Protein AF-A0A261Y2T2-F1 (afdb_monomer)

Secondary structure (DSSP, 8-state):
-HHHHHHHHHHHHHH---S-HHHHHHHHHHHHHHHHHGGG---HHHHHHHHHHHHHHHHHHHH-SS--HHHHHHHHHHHHSS------------------------S----PPEEEEE-TTS-EEEEETTPPPPHHHHHHHHHHHHHHHHHHHHHHHHHHHHHHHHHHHHHHHHTT--HHHHHHHHHHHHHHHHHHHHHHIIIIIIHHT-

Mean predicted aligned error: 17.88 Å

pLDDT: mean 81.02, std 12.99, range [46.84, 97.12]

Radius of gyration: 30.65 Å; Cα contacts (8 Å, |Δi|>4): 95; chains: 1; bounding box: 70×31×84 Å

InterPro domains:
  IPR008011 Complex 1 LYR protein domain [PF05347] (3-56)

Solvent-accessible surface area (backbone atoms only — not comparable to full-atom values): 12624 Å² total; per-residue (Å²): 126,68,66,62,56,52,50,51,44,49,50,36,37,69,66,50,92,59,93,55,63,66,58,40,51,50,50,45,51,50,54,53,49,53,56,57,68,51,68,77,65,79,54,67,68,59,53,51,52,53,50,53,54,51,51,52,52,41,52,49,51,67,64,49,74,83,63,54,74,64,56,54,50,50,52,49,47,64,63,59,75,42,78,70,76,80,75,68,72,70,72,79,66,87,75,76,75,77,84,76,73,86,78,92,76,83,69,83,76,84,73,65,62,72,46,78,44,65,48,99,68,66,52,74,47,81,44,48,68,94,60,80,76,56,69,68,61,54,49,53,52,50,53,49,52,52,53,52,47,54,41,51,53,53,44,52,54,50,50,51,54,52,52,50,51,53,52,49,54,52,49,42,53,72,72,66,52,61,65,72,61,51,50,60,64,51,41,55,55,52,51,52,48,53,52,50,45,53,49,45,40,56,72,44,52,55,62,56,75,109

Nearest PDB structures (foldseek):
  7pua-assembly1_Fb  TM=6.522E-01  e=1.102E+00  Trypanosoma brucei brucei
  7ard-assembly1_n  TM=5.783E-01  e=9.260E-01  Polytomella sp. Pringsheim 198.80
  4bne-assembly1_B  TM=7.726E-01  e=7.021E+00  Gallus gallus

Sequence (210 aa):
MTLTLYRRLLLGAKQFRTDDEHIREQLVNVIRYRFRQQRHERSPRHIAGNIWQAEQAVALFEGAGQSDEVARQLILDILEASPKKARGTATKANYEPPVKKPRKFSLPRYIPPKYHQRDSTGRTFTRVKGHVQPPELSMIIKHRVQKNQSSVDRYHELMEYMDMIKAEKQLLRFCGVDKRVYDAEIGEYEASIRDAIKTVYKGGIKENAR

Organism: NCBI:txid1938954

Structure (mmCIF, N/CA/C/O backbone):
data_AF-A0A261Y2T2-F1
#
_entry.id   AF-A0A261Y2T2-F1
#
loop_
_atom_site.group_PDB
_atom_site.id
_atom_site.type_symbol
_atom_site.label_atom_id
_atom_site.label_alt_id
_atom_site.label_comp_id
_atom_site.label_asym_id
_atom_site.label_entity_id
_atom_site.label_seq_id
_atom_site.pdbx_PDB_ins_code
_atom_site.Cartn_x
_atom_site.Cartn_y
_atom_site.Cartn_z
_atom_site.occupancy
_atom_site.B_iso_or_equiv
_atom_site.auth_seq_id
_atom_site.auth_comp_id
_atom_site.auth_asym_id
_atom_site.auth_atom_id
_atom_site.pdbx_PDB_model_num
ATOM 1 N N . MET A 1 1 ? 20.717 -11.579 -2.339 1.00 54.44 1 MET A N 1
ATOM 2 C CA . MET A 1 1 ? 21.553 -11.362 -1.135 1.00 54.44 1 MET A CA 1
ATOM 3 C C . MET A 1 1 ? 22.118 -9.941 -0.986 1.00 54.44 1 MET A C 1
ATOM 5 O O . MET A 1 1 ? 22.593 -9.621 0.087 1.00 54.44 1 MET A O 1
ATOM 9 N N . THR A 1 2 ? 22.013 -9.034 -1.964 1.00 78.88 2 THR A N 1
ATOM 10 C CA . THR A 1 2 ? 22.594 -7.670 -1.879 1.00 78.88 2 THR A CA 1
ATOM 11 C C . THR A 1 2 ? 21.838 -6.684 -0.974 1.00 78.88 2 THR A C 1
ATOM 13 O O . THR A 1 2 ? 22.371 -5.645 -0.594 1.00 78.88 2 THR A O 1
ATOM 16 N N . LEU A 1 3 ? 20.589 -6.991 -0.612 1.00 88.56 3 LEU A N 1
ATOM 17 C CA . LEU A 1 3 ? 19.708 -6.059 0.096 1.00 88.56 3 LEU A CA 1
ATOM 18 C C . LEU A 1 3 ? 20.001 -5.966 1.604 1.00 88.56 3 LEU A C 1
ATOM 20 O O . LEU A 1 3 ? 19.810 -4.908 2.200 1.00 88.56 3 LEU A O 1
ATOM 24 N N . THR A 1 4 ? 20.495 -7.043 2.218 1.00 91.81 4 THR A N 1
ATOM 25 C CA . THR A 1 4 ? 20.925 -7.056 3.627 1.00 91.81 4 THR A CA 1
ATOM 26 C C . THR A 1 4 ? 22.180 -6.210 3.821 1.00 91.81 4 THR A C 1
ATOM 28 O O . THR A 1 4 ? 22.207 -5.361 4.707 1.00 91.81 4 THR A O 1
ATOM 31 N N . LEU A 1 5 ? 23.167 -6.365 2.935 1.00 90.75 5 LEU A N 1
ATOM 32 C CA . LEU A 1 5 ? 24.401 -5.578 2.923 1.00 90.75 5 LEU A CA 1
ATOM 33 C C . LEU A 1 5 ? 24.118 -4.083 2.722 1.00 90.75 5 LEU A C 1
ATOM 35 O O . LEU A 1 5 ? 24.622 -3.246 3.463 1.00 90.75 5 LEU A O 1
ATOM 39 N N . TYR A 1 6 ? 23.218 -3.753 1.790 1.00 92.81 6 TYR A N 1
ATOM 40 C CA . TYR A 1 6 ? 22.746 -2.384 1.584 1.00 92.81 6 TYR A CA 1
ATOM 41 C C . TYR A 1 6 ? 22.134 -1.771 2.852 1.00 92.81 6 TYR A C 1
ATOM 43 O O . TYR A 1 6 ? 22.462 -0.645 3.222 1.00 92.81 6 TYR A O 1
ATOM 51 N N . ARG A 1 7 ? 21.253 -2.512 3.541 1.00 94.44 7 ARG A N 1
ATOM 52 C CA . ARG A 1 7 ? 20.635 -2.051 4.794 1.00 94.44 7 ARG A CA 1
ATOM 53 C C . ARG A 1 7 ? 21.673 -1.850 5.896 1.00 94.44 7 ARG A C 1
ATOM 55 O O . ARG A 1 7 ? 21.608 -0.827 6.568 1.00 94.44 7 ARG A O 1
ATOM 62 N N . ARG A 1 8 ? 22.628 -2.775 6.050 1.00 92.81 8 ARG A N 1
ATOM 63 C CA . ARG A 1 8 ? 23.723 -2.658 7.030 1.00 92.81 8 ARG A CA 1
ATOM 64 C C . ARG A 1 8 ? 24.566 -1.410 6.783 1.00 92.81 8 ARG A C 1
ATOM 66 O O . ARG A 1 8 ? 24.750 -0.631 7.707 1.00 92.81 8 ARG A O 1
ATOM 73 N N . LEU A 1 9 ? 24.967 -1.155 5.537 1.00 90.25 9 LEU A N 1
ATOM 74 C CA . LEU A 1 9 ? 25.711 0.055 5.168 1.00 90.25 9 LEU A CA 1
ATOM 75 C C . LEU A 1 9 ? 24.929 1.341 5.456 1.00 90.25 9 LEU A C 1
ATOM 77 O O . LEU A 1 9 ? 25.491 2.301 5.971 1.00 90.25 9 LEU A O 1
ATOM 81 N N . LEU A 1 10 ? 23.628 1.372 5.153 1.00 92.94 10 LEU A N 1
ATOM 82 C CA . LEU A 1 10 ? 22.795 2.537 5.461 1.00 92.94 10 LEU A CA 1
ATOM 83 C C . LEU A 1 10 ? 22.629 2.770 6.964 1.00 92.94 10 LEU A C 1
ATOM 85 O O . LEU A 1 10 ? 22.551 3.919 7.390 1.00 92.94 10 LEU A O 1
ATOM 89 N N . LEU A 1 11 ? 22.525 1.701 7.755 1.00 92.31 11 LEU A N 1
ATOM 90 C CA . LEU A 1 11 ? 22.458 1.802 9.210 1.00 92.31 11 LEU A CA 1
ATOM 91 C C . LEU A 1 11 ? 23.794 2.288 9.779 1.00 92.31 11 LEU A C 1
ATOM 93 O O . LEU A 1 11 ? 23.787 3.244 10.549 1.00 92.31 11 LEU A O 1
ATOM 97 N N . GLY A 1 12 ? 24.914 1.724 9.318 1.00 88.44 12 GLY A N 1
ATOM 98 C CA . GLY A 1 12 ? 26.260 2.167 9.690 1.00 88.44 12 GLY A CA 1
ATOM 99 C C . GLY A 1 12 ? 26.495 3.643 9.364 1.00 88.44 12 GLY A C 1
ATOM 100 O O . GLY A 1 12 ? 26.895 4.409 10.232 1.00 88.44 12 GLY A O 1
ATOM 101 N N . ALA A 1 13 ? 26.115 4.090 8.163 1.00 87.12 13 ALA A N 1
ATOM 102 C CA . ALA A 1 13 ? 26.232 5.495 7.766 1.00 87.12 13 ALA A CA 1
ATOM 103 C C . ALA A 1 13 ? 25.376 6.452 8.620 1.00 87.12 13 ALA A C 1
ATOM 105 O O . ALA A 1 13 ? 25.766 7.596 8.839 1.00 87.12 13 ALA A O 1
ATOM 106 N N . LYS A 1 14 ? 24.213 6.006 9.116 1.00 88.06 14 LYS A N 1
ATOM 107 C CA . LYS A 1 14 ? 23.365 6.806 10.019 1.00 88.06 14 LYS A CA 1
ATOM 108 C C . LYS A 1 14 ? 23.907 6.869 11.444 1.00 88.06 14 LYS A C 1
ATOM 110 O O . LYS A 1 14 ? 23.739 7.887 12.109 1.00 88.06 14 LYS A O 1
ATOM 115 N N . GLN A 1 15 ? 24.499 5.771 11.907 1.00 86.69 15 GLN A N 1
ATOM 116 C CA . GLN A 1 15 ? 25.091 5.644 13.240 1.00 86.69 15 GLN A CA 1
ATOM 117 C C . GLN A 1 15 ? 26.493 6.254 13.324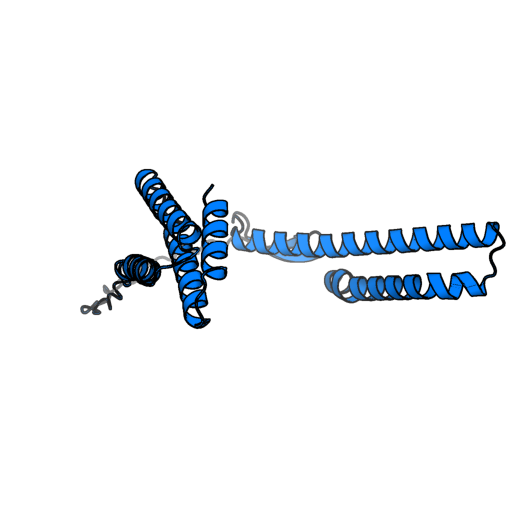 1.00 86.69 15 GLN A C 1
ATOM 119 O O . GLN A 1 15 ? 27.036 6.377 14.421 1.00 86.69 15 GLN A O 1
ATOM 124 N N . PHE A 1 16 ? 27.059 6.659 12.186 1.00 80.25 16 PHE A N 1
ATOM 125 C CA . PHE A 1 16 ? 28.344 7.331 12.112 1.00 80.25 16 PHE A CA 1
ATOM 126 C C . PHE A 1 16 ? 28.330 8.605 12.970 1.00 80.25 16 PHE A C 1
ATOM 128 O O . PHE A 1 16 ? 27.530 9.518 12.741 1.00 80.25 16 PHE A O 1
ATOM 135 N N . ARG A 1 17 ? 29.185 8.634 13.999 1.00 69.88 17 ARG A N 1
ATOM 136 C CA . ARG A 1 17 ? 29.297 9.741 14.956 1.00 69.88 17 ARG A CA 1
ATOM 137 C C . ARG A 1 17 ? 30.050 10.889 14.289 1.00 69.88 17 ARG A C 1
ATOM 139 O O . ARG A 1 17 ? 31.272 10.906 14.235 1.00 69.88 17 ARG A O 1
ATOM 146 N N . THR A 1 18 ? 29.308 11.818 13.707 1.00 73.19 18 THR A N 1
ATOM 147 C CA . THR A 1 18 ? 29.833 13.063 13.144 1.00 73.19 18 THR A CA 1
ATOM 148 C C . THR A 1 18 ? 28.835 14.167 13.449 1.00 73.19 18 THR A C 1
ATOM 150 O O . THR A 1 18 ? 27.631 13.962 13.274 1.00 73.19 18 THR A O 1
ATOM 153 N N . ASP A 1 19 ? 29.343 15.311 13.905 1.00 74.56 19 ASP A N 1
ATOM 154 C CA . ASP A 1 19 ? 28.524 16.469 14.281 1.00 74.56 19 ASP A CA 1
ATOM 155 C C . ASP A 1 19 ? 27.856 17.111 13.051 1.00 74.56 19 ASP A C 1
ATOM 157 O O . ASP A 1 19 ? 26.739 17.622 13.128 1.00 74.56 19 ASP A O 1
ATOM 161 N N . ASP A 1 20 ? 28.481 16.975 11.877 1.00 78.81 20 ASP A N 1
ATOM 162 C CA . ASP A 1 20 ? 27.938 17.429 10.598 1.00 78.81 20 ASP A CA 1
ATOM 163 C C . ASP A 1 20 ? 26.902 16.451 10.020 1.00 78.81 20 ASP A C 1
ATOM 165 O O . ASP A 1 20 ? 27.220 15.415 9.419 1.00 78.81 20 ASP A O 1
ATOM 169 N N . GLU A 1 21 ? 25.626 16.827 10.103 1.00 81.62 21 GLU A N 1
ATOM 170 C CA . GLU A 1 21 ? 24.522 16.094 9.474 1.00 81.62 21 GLU A CA 1
ATOM 171 C C . GLU A 1 21 ? 24.700 15.943 7.955 1.00 81.62 21 GLU A C 1
ATOM 173 O O . GLU A 1 21 ? 24.424 14.877 7.398 1.00 81.62 21 GLU A O 1
ATOM 178 N N . HIS A 1 22 ? 25.266 16.961 7.301 1.00 77.62 22 HIS A N 1
ATOM 179 C CA . HIS A 1 22 ? 25.511 16.959 5.861 1.00 77.62 22 HIS A CA 1
ATOM 180 C C . HIS A 1 22 ? 26.395 15.788 5.408 1.00 77.62 22 HIS A C 1
ATOM 182 O O . HIS A 1 22 ? 26.151 15.184 4.363 1.00 77.62 22 HIS A O 1
ATOM 188 N N . ILE A 1 23 ? 27.391 15.414 6.213 1.00 75.88 23 ILE A N 1
ATOM 189 C CA . ILE A 1 23 ? 28.317 14.325 5.886 1.00 75.88 23 ILE A CA 1
ATOM 190 C C . ILE A 1 23 ? 27.589 12.980 5.925 1.00 75.88 23 ILE A C 1
ATOM 192 O O . ILE A 1 23 ? 27.753 12.154 5.025 1.00 75.88 23 ILE A O 1
ATOM 196 N N . ARG A 1 24 ? 26.707 12.774 6.909 1.00 82.69 24 ARG A N 1
ATOM 197 C CA . ARG A 1 24 ? 25.882 11.558 6.992 1.00 82.69 24 ARG A CA 1
ATOM 198 C C . ARG A 1 24 ? 24.956 11.430 5.784 1.00 82.69 24 ARG A C 1
ATOM 200 O O . ARG A 1 24 ? 24.836 10.347 5.205 1.00 82.69 24 ARG A O 1
ATOM 207 N N . GLU A 1 25 ? 24.343 12.529 5.352 1.00 83.12 25 GLU A N 1
ATOM 208 C CA . GLU A 1 25 ? 23.520 12.540 4.140 1.00 83.12 25 GLU A CA 1
ATOM 209 C C . GLU A 1 25 ? 24.330 12.247 2.874 1.00 83.12 25 GLU A C 1
ATOM 211 O O . GLU A 1 25 ? 23.889 11.464 2.023 1.00 83.12 25 GLU A O 1
ATOM 216 N N . GLN A 1 26 ? 25.525 12.832 2.747 1.00 80.62 26 GLN A N 1
ATOM 217 C CA . GLN A 1 26 ? 26.436 12.555 1.638 1.00 80.62 26 GLN A CA 1
ATOM 218 C C . GLN A 1 26 ? 26.796 11.066 1.581 1.00 80.62 26 GLN A C 1
ATOM 220 O O . GLN A 1 26 ? 26.628 10.449 0.526 1.00 80.62 26 GLN A O 1
ATOM 225 N N . LEU A 1 27 ? 27.177 10.452 2.706 1.00 81.69 27 LEU A N 1
ATOM 226 C CA . LEU A 1 27 ? 27.479 9.018 2.789 1.00 81.69 27 LEU A CA 1
ATOM 227 C C . LEU A 1 27 ? 26.294 8.158 2.330 1.00 81.69 27 LEU A C 1
ATOM 229 O O . LEU A 1 27 ? 26.439 7.285 1.468 1.00 81.69 27 LEU A O 1
ATOM 233 N N . VAL A 1 28 ? 25.091 8.446 2.833 1.00 88.81 28 VAL A N 1
ATOM 234 C CA . VAL A 1 28 ? 23.860 7.746 2.436 1.00 88.81 28 VAL A CA 1
ATOM 235 C C . VAL A 1 28 ? 23.596 7.878 0.931 1.00 88.81 28 VAL A C 1
ATOM 237 O O . VAL A 1 28 ? 23.218 6.900 0.272 1.00 88.81 28 VAL A O 1
ATOM 240 N N . ASN A 1 29 ? 23.800 9.068 0.365 1.00 85.25 29 ASN A N 1
ATOM 241 C CA . ASN A 1 29 ? 23.600 9.326 -1.058 1.00 85.25 29 ASN A CA 1
ATOM 242 C C . ASN A 1 29 ? 24.627 8.601 -1.932 1.00 85.25 29 ASN A C 1
ATOM 244 O O . ASN A 1 29 ? 24.252 8.045 -2.971 1.00 85.25 29 ASN A O 1
ATOM 248 N N . VAL A 1 30 ? 25.886 8.528 -1.502 1.00 82.75 30 VAL A N 1
ATOM 249 C CA . VAL A 1 30 ? 26.932 7.792 -2.221 1.00 82.75 30 VAL A CA 1
ATOM 250 C C . VAL A 1 30 ? 26.655 6.286 -2.200 1.00 82.75 30 VAL A C 1
ATOM 252 O O . VAL A 1 30 ? 26.687 5.651 -3.259 1.00 82.75 30 VAL A O 1
ATOM 255 N N . ILE A 1 31 ? 26.268 5.722 -1.049 1.00 88.06 31 ILE A N 1
ATOM 256 C CA . ILE A 1 31 ? 25.862 4.309 -0.935 1.00 88.06 31 ILE A CA 1
ATOM 257 C C . ILE A 1 31 ? 24.690 4.022 -1.887 1.00 88.06 31 ILE A C 1
ATOM 259 O O . ILE A 1 31 ? 24.735 3.086 -2.689 1.00 88.06 31 ILE A O 1
ATOM 263 N N . ARG A 1 32 ? 23.647 4.864 -1.873 1.00 89.94 32 ARG A N 1
ATOM 264 C CA . ARG A 1 32 ? 22.501 4.757 -2.797 1.00 89.94 32 ARG A CA 1
ATOM 265 C C . ARG A 1 32 ? 22.929 4.786 -4.260 1.00 89.94 32 ARG A C 1
ATOM 267 O O . ARG A 1 32 ? 22.426 4.000 -5.065 1.00 89.94 32 ARG A O 1
ATOM 274 N N . TYR A 1 33 ? 23.824 5.701 -4.610 1.00 85.25 33 TYR A N 1
ATOM 275 C CA . TYR A 1 33 ? 24.306 5.865 -5.971 1.00 85.25 33 TYR A CA 1
ATOM 276 C C . TYR A 1 33 ? 25.078 4.631 -6.457 1.00 85.25 33 TYR A C 1
ATOM 278 O O . TYR A 1 33 ? 24.797 4.136 -7.550 1.00 85.25 33 TYR A O 1
ATOM 286 N N . ARG A 1 34 ? 25.973 4.077 -5.631 1.00 84.25 34 ARG A N 1
ATOM 287 C CA . ARG A 1 34 ? 26.773 2.881 -5.946 1.00 84.25 34 ARG A CA 1
ATOM 288 C C . ARG A 1 34 ? 25.908 1.652 -6.211 1.00 84.25 34 ARG A C 1
ATOM 290 O O . ARG A 1 34 ? 26.017 1.042 -7.275 1.00 84.25 34 ARG A O 1
ATOM 297 N N . PHE A 1 35 ? 24.967 1.362 -5.313 1.00 89.50 35 PHE A N 1
ATOM 298 C CA . PHE A 1 35 ? 24.024 0.255 -5.502 1.00 89.50 35 PHE A CA 1
ATOM 299 C C . PHE A 1 35 ? 23.129 0.457 -6.733 1.00 89.50 35 PHE A C 1
ATOM 301 O O . PHE A 1 35 ? 22.771 -0.508 -7.409 1.00 89.50 35 PHE A O 1
ATOM 308 N N . ARG A 1 36 ? 22.790 1.709 -7.074 1.00 88.12 36 ARG A N 1
ATOM 309 C CA . ARG A 1 36 ? 22.037 2.018 -8.297 1.00 88.12 36 ARG A CA 1
ATOM 310 C C . ARG A 1 36 ? 22.860 1.761 -9.558 1.00 88.12 36 ARG A C 1
ATOM 312 O O . ARG A 1 36 ? 22.316 1.195 -10.501 1.00 88.12 36 ARG A O 1
ATOM 319 N N . GLN A 1 37 ? 24.134 2.157 -9.586 1.00 83.94 37 GLN A N 1
ATOM 320 C CA . GLN A 1 37 ? 25.014 1.916 -10.736 1.00 83.94 37 GLN A CA 1
ATOM 321 C C . GLN A 1 37 ? 25.212 0.420 -10.998 1.00 83.94 37 GLN A C 1
ATOM 323 O O . GLN A 1 37 ? 25.156 -0.017 -12.143 1.00 83.94 37 GLN A O 1
ATOM 328 N N . GLN A 1 38 ? 25.376 -0.368 -9.938 1.00 85.94 38 GLN A N 1
ATOM 329 C CA . GLN A 1 38 ? 25.635 -1.806 -10.036 1.00 85.94 38 GLN A CA 1
ATOM 330 C C . GLN A 1 38 ? 24.368 -2.646 -10.265 1.00 85.94 38 GLN A C 1
ATOM 332 O O . GLN A 1 38 ? 24.461 -3.854 -10.458 1.00 85.94 38 GLN A O 1
ATOM 337 N N . ARG A 1 39 ? 23.173 -2.034 -10.300 1.00 87.19 39 ARG A N 1
ATOM 338 C CA . ARG A 1 39 ? 21.889 -2.742 -10.475 1.00 87.19 39 ARG A CA 1
ATOM 339 C C . ARG A 1 39 ? 21.825 -3.585 -11.753 1.00 87.19 39 ARG A C 1
ATOM 341 O O . ARG A 1 39 ? 21.091 -4.570 -11.795 1.00 87.19 39 ARG A O 1
ATOM 348 N N . HIS A 1 40 ? 22.540 -3.166 -12.793 1.00 85.94 40 HIS A N 1
ATOM 349 C CA . HIS A 1 40 ? 22.547 -3.823 -14.099 1.00 85.94 40 HIS A CA 1
ATOM 350 C C . HIS A 1 40 ? 23.825 -4.630 -14.365 1.00 85.94 40 HIS A C 1
ATOM 352 O O . HIS A 1 40 ? 23.961 -5.176 -15.458 1.00 85.94 40 HIS A O 1
ATOM 358 N N . GLU A 1 41 ? 24.738 -4.724 -13.392 1.00 86.69 41 GLU A N 1
ATOM 359 C CA . GLU A 1 41 ? 25.939 -5.550 -13.514 1.00 86.69 41 GLU A CA 1
ATOM 360 C C . GLU A 1 41 ? 25.534 -7.027 -13.575 1.00 86.69 41 GLU A C 1
ATOM 362 O O . GLU A 1 41 ? 24.762 -7.508 -12.744 1.00 86.69 41 GLU A O 1
ATOM 367 N N . ARG A 1 42 ? 26.031 -7.745 -14.585 1.00 89.44 42 ARG A N 1
ATOM 368 C CA . ARG A 1 42 ? 25.733 -9.173 -14.792 1.00 89.44 42 ARG A CA 1
ATOM 369 C C . ARG A 1 42 ? 26.958 -10.066 -14.633 1.00 89.44 42 ARG A C 1
ATOM 371 O O . ARG A 1 42 ? 26.799 -11.280 -14.585 1.00 89.44 42 ARG A O 1
ATOM 378 N N . SER A 1 43 ? 28.161 -9.492 -14.557 1.00 90.88 43 SER A N 1
ATOM 379 C CA . SER A 1 43 ? 29.398 -10.256 -14.402 1.00 90.88 43 SER A CA 1
ATOM 380 C C . SER A 1 43 ? 29.529 -10.796 -12.973 1.00 90.88 43 SER A C 1
ATOM 382 O O . SER A 1 43 ? 29.630 -9.998 -12.036 1.00 90.88 43 SER A O 1
ATOM 384 N N . PRO A 1 44 ? 29.602 -12.127 -12.771 1.00 85.56 44 PRO A N 1
ATOM 385 C CA . PRO A 1 44 ? 29.756 -12.711 -11.439 1.00 85.56 44 PRO A CA 1
ATOM 386 C C . PRO A 1 44 ? 31.022 -12.229 -10.719 1.00 85.56 44 PRO A C 1
ATOM 388 O O . PRO A 1 44 ? 30.987 -11.963 -9.521 1.00 85.56 44 PRO A O 1
ATOM 391 N N . ARG A 1 45 ? 32.125 -12.043 -11.460 1.00 87.88 45 ARG A N 1
ATOM 392 C CA . ARG A 1 45 ? 33.409 -11.575 -10.914 1.00 87.88 45 ARG A CA 1
ATOM 393 C C . ARG A 1 45 ? 33.316 -10.146 -10.379 1.00 87.88 45 ARG A C 1
ATOM 395 O O . ARG A 1 45 ? 33.824 -9.866 -9.298 1.00 87.88 45 ARG A O 1
ATOM 402 N N . HIS A 1 46 ? 32.646 -9.254 -11.109 1.00 83.62 46 HIS A N 1
ATOM 403 C CA . HIS A 1 46 ? 32.441 -7.878 -10.651 1.00 83.62 46 HIS A CA 1
ATOM 404 C C . HIS A 1 46 ? 31.476 -7.819 -9.470 1.00 83.62 46 HIS A C 1
ATOM 406 O O . HIS A 1 46 ? 31.726 -7.088 -8.519 1.00 83.62 46 HIS A O 1
ATOM 412 N N . ILE A 1 47 ? 30.403 -8.614 -9.495 1.00 86.31 47 ILE A N 1
ATOM 413 C CA . ILE A 1 47 ? 29.458 -8.698 -8.377 1.00 86.31 47 ILE A CA 1
ATOM 414 C C . ILE A 1 47 ? 30.176 -9.161 -7.104 1.00 86.31 47 ILE A C 1
ATOM 416 O O . ILE A 1 47 ? 30.020 -8.521 -6.068 1.00 86.31 47 ILE A O 1
ATOM 420 N N . ALA A 1 48 ? 30.995 -10.213 -7.183 1.00 86.69 48 ALA A N 1
ATOM 421 C CA . ALA A 1 48 ? 31.767 -10.710 -6.046 1.00 86.69 48 ALA A CA 1
ATOM 422 C C . ALA A 1 48 ? 32.747 -9.654 -5.504 1.00 86.69 48 ALA A C 1
ATOM 424 O O . ALA A 1 48 ? 32.779 -9.416 -4.300 1.00 86.69 48 ALA A O 1
ATOM 425 N N . GLY A 1 49 ? 33.480 -8.964 -6.387 1.00 87.38 49 GLY A N 1
ATOM 426 C CA . GLY A 1 49 ? 34.379 -7.877 -5.984 1.00 87.38 49 GLY A CA 1
ATOM 427 C C . GLY A 1 49 ? 33.647 -6.719 -5.298 1.00 87.38 49 GLY A C 1
ATOM 428 O O . GLY A 1 49 ? 34.098 -6.225 -4.268 1.00 87.38 49 GLY A O 1
ATOM 429 N N . ASN A 1 50 ? 32.479 -6.331 -5.815 1.00 86.00 50 ASN A N 1
ATOM 430 C CA . ASN A 1 50 ? 31.656 -5.272 -5.226 1.00 86.00 50 ASN A CA 1
ATOM 431 C C . ASN A 1 50 ? 31.093 -5.666 -3.851 1.00 86.00 50 ASN A C 1
ATOM 433 O O . ASN A 1 50 ? 31.018 -4.824 -2.959 1.00 86.00 50 ASN A O 1
ATOM 437 N N . ILE A 1 51 ? 30.695 -6.932 -3.677 1.00 89.25 51 ILE A N 1
ATOM 438 C CA . ILE A 1 51 ? 30.233 -7.455 -2.383 1.00 89.25 51 ILE A CA 1
ATOM 439 C C . ILE A 1 51 ? 31.376 -7.415 -1.369 1.00 89.25 51 ILE A C 1
ATOM 441 O O . ILE A 1 51 ? 31.187 -6.874 -0.287 1.00 89.25 51 ILE A O 1
ATOM 445 N N . TRP A 1 52 ? 32.563 -7.893 -1.746 1.00 90.81 52 TRP A N 1
ATOM 446 C CA . TRP A 1 52 ? 33.741 -7.888 -0.878 1.00 90.81 52 TRP A CA 1
ATOM 447 C C . TRP A 1 52 ? 34.126 -6.472 -0.421 1.00 90.81 52 TRP A C 1
ATOM 449 O O . TRP A 1 52 ? 34.327 -6.236 0.767 1.00 90.81 52 TRP A O 1
ATOM 459 N N . GLN A 1 53 ? 34.136 -5.497 -1.336 1.00 86.12 53 GLN A N 1
ATOM 460 C CA . GLN A 1 53 ? 34.377 -4.088 -0.990 1.00 86.12 53 GLN A CA 1
ATOM 461 C C . GLN A 1 53 ? 33.314 -3.531 -0.033 1.00 86.12 53 GLN A C 1
ATOM 463 O O . GLN A 1 53 ? 33.624 -2.797 0.903 1.00 86.12 53 GLN A O 1
ATOM 468 N N . ALA A 1 54 ? 32.046 -3.875 -0.259 1.00 88.25 54 ALA A N 1
ATOM 469 C CA . ALA A 1 54 ? 30.955 -3.440 0.601 1.00 88.25 54 ALA A CA 1
ATOM 470 C C . ALA A 1 54 ? 31.017 -4.089 1.997 1.00 88.25 54 ALA A C 1
ATOM 472 O O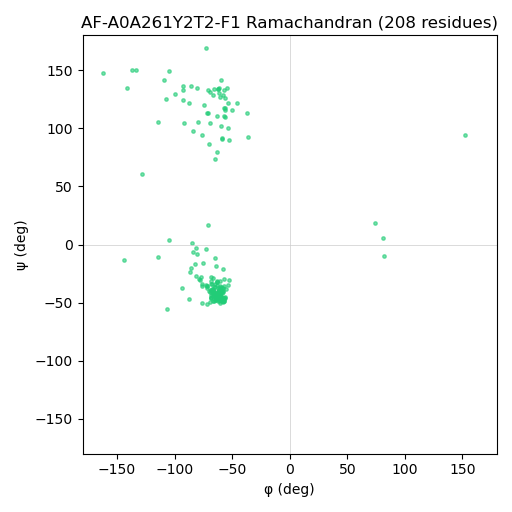 . ALA A 1 54 ? 30.687 -3.430 2.978 1.00 88.25 54 ALA A O 1
ATOM 473 N N . GLU A 1 55 ? 31.471 -5.338 2.111 1.00 90.50 55 GLU A N 1
ATOM 474 C CA . GLU A 1 55 ? 31.714 -6.004 3.397 1.00 90.50 55 GLU A CA 1
ATOM 475 C C . GLU A 1 55 ? 32.866 -5.359 4.171 1.00 90.50 55 GLU A C 1
ATOM 477 O O . GLU A 1 55 ? 32.732 -5.126 5.371 1.00 90.50 55 GLU A O 1
ATOM 482 N N . GLN A 1 56 ? 33.947 -4.970 3.489 1.00 87.56 56 GLN A N 1
ATOM 483 C CA . GLN A 1 56 ? 35.021 -4.187 4.107 1.00 87.56 56 GLN A CA 1
ATOM 484 C C . GLN A 1 56 ? 34.521 -2.844 4.638 1.00 87.56 56 GLN A C 1
ATOM 486 O O . GLN A 1 56 ? 34.838 -2.470 5.763 1.00 87.56 56 GLN A O 1
ATOM 491 N N . ALA A 1 57 ? 33.691 -2.141 3.865 1.00 84.75 57 ALA A N 1
ATOM 492 C CA . ALA A 1 57 ? 33.095 -0.887 4.312 1.00 84.75 57 ALA A CA 1
ATOM 493 C C . ALA A 1 57 ? 32.195 -1.078 5.548 1.00 84.75 57 ALA A C 1
ATOM 495 O O . ALA A 1 57 ? 32.209 -0.240 6.444 1.00 84.75 57 ALA A O 1
ATOM 496 N N . VAL A 1 58 ? 31.446 -2.186 5.638 1.00 88.31 58 VAL A N 1
ATOM 497 C CA . VAL A 1 58 ? 30.674 -2.521 6.850 1.00 88.31 58 VAL A CA 1
ATOM 498 C C . VAL A 1 58 ? 31.595 -2.766 8.043 1.00 88.31 58 VAL A C 1
ATOM 500 O O . VAL A 1 58 ? 31.334 -2.216 9.108 1.00 88.31 58 VAL A O 1
ATOM 503 N N . ALA A 1 59 ? 32.674 -3.532 7.867 1.00 86.62 59 ALA A N 1
ATOM 504 C CA . ALA A 1 59 ? 33.641 -3.782 8.935 1.00 86.62 59 ALA A CA 1
ATOM 505 C C . ALA A 1 59 ? 34.277 -2.479 9.450 1.00 86.62 59 ALA A C 1
ATOM 507 O O . ALA A 1 59 ? 34.458 -2.320 10.653 1.00 86.62 59 ALA A O 1
ATOM 508 N N . LEU A 1 60 ? 34.536 -1.516 8.559 1.00 81.81 60 LEU A N 1
ATOM 509 C CA . LEU A 1 60 ? 35.007 -0.181 8.937 1.00 81.81 60 LEU A CA 1
ATOM 510 C C . LEU A 1 60 ? 33.957 0.600 9.743 1.00 81.81 60 LEU A C 1
ATOM 512 O O . LEU A 1 60 ? 34.305 1.209 10.750 1.00 81.81 60 LEU A O 1
ATOM 516 N N . PHE A 1 61 ? 32.676 0.555 9.357 1.00 81.19 61 PHE A N 1
ATOM 517 C CA . PHE A 1 61 ? 31.605 1.201 10.130 1.00 81.19 61 PHE A CA 1
ATOM 518 C C . PHE A 1 61 ? 31.409 0.580 11.519 1.00 81.19 61 PHE A C 1
ATOM 520 O O . PHE A 1 61 ? 31.115 1.302 12.467 1.00 81.19 61 PHE A O 1
ATOM 527 N N . GLU A 1 62 ? 31.555 -0.740 11.640 1.00 83.00 62 GLU A N 1
ATOM 528 C CA . GLU A 1 62 ? 31.422 -1.461 12.912 1.00 83.00 62 GLU A CA 1
ATOM 529 C C . GLU A 1 62 ? 32.661 -1.272 13.809 1.00 83.00 62 GLU A C 1
ATOM 531 O O . GLU A 1 62 ? 32.524 -1.179 15.028 1.00 83.00 62 GLU A O 1
ATOM 536 N N . GLY A 1 63 ? 33.855 -1.157 13.215 1.00 74.06 63 GLY A N 1
ATOM 537 C CA . GLY A 1 63 ? 35.119 -0.933 13.923 1.00 74.06 63 GLY A CA 1
ATOM 538 C C . GLY A 1 63 ? 35.350 0.510 14.386 1.00 74.06 63 GLY A C 1
ATOM 539 O O . GLY A 1 63 ? 35.942 0.716 15.441 1.00 74.06 63 GLY A O 1
ATOM 540 N N . ALA A 1 64 ? 34.822 1.513 13.673 1.00 64.38 64 ALA A N 1
ATOM 541 C CA . ALA A 1 64 ? 34.99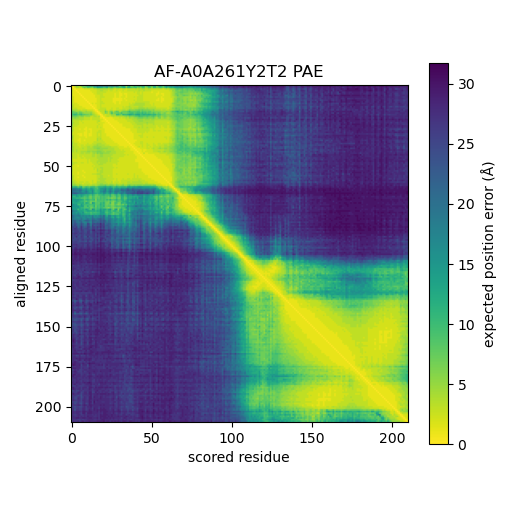4 2.944 13.975 1.00 64.38 64 ALA A CA 1
ATOM 542 C C . ALA A 1 64 ? 34.233 3.436 15.231 1.00 64.38 64 ALA A C 1
ATOM 544 O O . ALA A 1 64 ? 34.015 4.633 15.422 1.00 64.38 64 ALA A O 1
ATOM 545 N N . GLY A 1 65 ? 33.797 2.525 16.104 1.00 55.88 65 GLY A N 1
ATOM 546 C CA . GLY A 1 65 ? 32.950 2.815 17.258 1.00 55.88 65 GLY A CA 1
ATOM 547 C C . GLY A 1 65 ? 33.580 3.693 18.346 1.00 55.88 65 GLY A C 1
ATOM 548 O O . GLY A 1 65 ? 32.837 4.132 19.228 1.00 55.88 65 GLY A O 1
ATOM 549 N N . GLN A 1 66 ? 34.894 3.964 18.336 1.00 53.38 66 GLN A N 1
ATOM 550 C CA . GLN A 1 66 ? 35.549 4.684 19.445 1.00 53.38 66 GLN A CA 1
ATOM 551 C C . GLN A 1 66 ? 36.682 5.657 19.076 1.00 53.38 66 GLN A C 1
ATOM 553 O O . GLN A 1 66 ? 37.039 6.485 19.907 1.00 53.38 66 GLN A O 1
ATOM 558 N N . SER A 1 67 ? 37.217 5.648 17.862 1.00 59.16 67 SER A N 1
ATOM 559 C CA . SER A 1 67 ? 38.150 6.659 17.337 1.00 59.16 67 SER A CA 1
ATOM 560 C C . SER A 1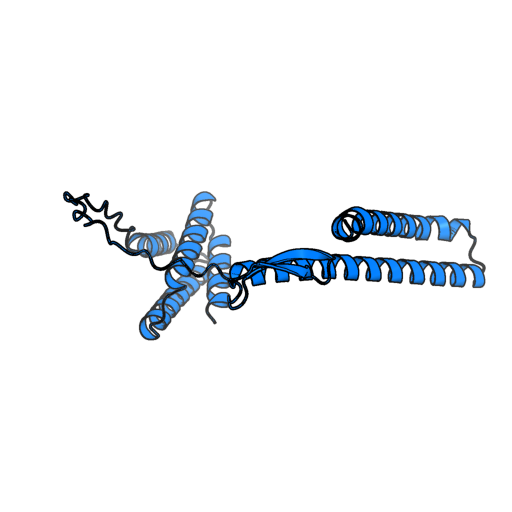 67 ? 38.156 6.513 15.819 1.00 59.16 67 SER A C 1
ATOM 562 O O . SER A 1 67 ? 37.922 5.402 15.357 1.00 59.16 67 SER A O 1
ATOM 564 N N . ASP A 1 68 ? 38.341 7.601 15.064 1.00 58.62 68 ASP A N 1
ATOM 565 C CA . ASP A 1 68 ? 39.164 7.610 13.840 1.00 58.62 68 ASP A CA 1
ATOM 566 C C . ASP A 1 68 ? 38.720 8.672 12.823 1.00 58.62 68 ASP A C 1
ATOM 568 O O . ASP A 1 68 ? 37.935 8.442 11.897 1.00 58.62 68 ASP A O 1
ATOM 572 N N . GLU A 1 69 ? 39.377 9.825 12.908 1.00 64.25 69 GLU A N 1
ATOM 573 C CA . GLU A 1 69 ? 39.562 10.745 11.781 1.00 64.25 69 GLU A CA 1
ATOM 574 C C . GLU A 1 69 ? 40.157 10.009 10.560 1.00 64.25 69 GLU A 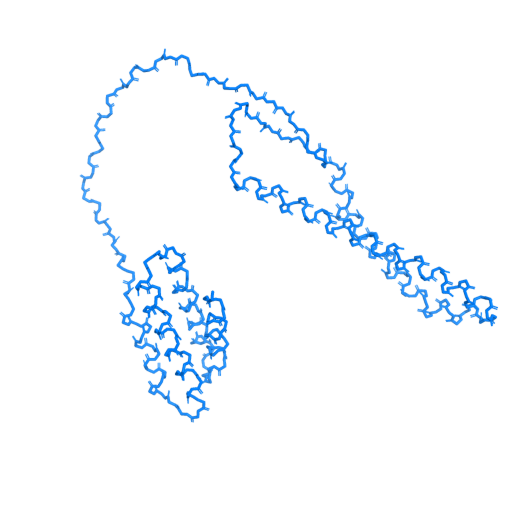C 1
ATOM 576 O O . GLU A 1 69 ? 39.791 10.278 9.421 1.00 64.25 69 GLU A O 1
ATOM 581 N N . VAL A 1 70 ? 40.960 8.965 10.805 1.00 64.81 70 VAL A N 1
ATOM 582 C CA . VAL A 1 70 ? 41.546 8.067 9.797 1.00 64.81 70 VAL A CA 1
ATOM 583 C C . VAL A 1 70 ? 40.493 7.221 9.068 1.00 64.81 70 VAL A C 1
ATOM 585 O O . VAL A 1 70 ? 40.575 7.060 7.853 1.00 64.81 70 VAL A O 1
ATOM 588 N N . ALA A 1 71 ? 39.469 6.718 9.763 1.00 62.75 71 ALA A N 1
ATOM 589 C CA . ALA A 1 71 ? 38.376 5.946 9.177 1.00 62.75 71 ALA A CA 1
ATOM 590 C C . ALA A 1 71 ? 37.463 6.866 8.366 1.00 62.75 71 ALA A C 1
ATOM 592 O O . ALA A 1 71 ? 37.007 6.488 7.289 1.00 62.75 71 ALA A O 1
ATOM 593 N N . ARG A 1 72 ? 37.265 8.107 8.830 1.00 65.94 72 ARG A N 1
ATOM 594 C CA . ARG A 1 72 ? 36.605 9.168 8.060 1.00 65.94 72 ARG A CA 1
ATOM 595 C C . ARG A 1 72 ? 37.373 9.478 6.771 1.00 65.94 72 ARG A C 1
ATOM 597 O O . ARG A 1 72 ? 36.745 9.495 5.714 1.00 65.94 72 ARG A O 1
ATOM 604 N N . GLN A 1 73 ? 38.695 9.669 6.836 1.00 68.44 73 GLN A N 1
ATOM 605 C CA . GLN A 1 73 ? 39.541 9.908 5.660 1.00 68.44 73 GLN A CA 1
ATOM 606 C C . GLN A 1 73 ? 39.521 8.716 4.697 1.00 68.44 73 GLN A C 1
ATOM 608 O O . GLN A 1 73 ? 39.284 8.910 3.516 1.00 68.44 73 GLN A O 1
ATOM 613 N N . LEU A 1 74 ? 39.669 7.484 5.192 1.00 66.94 74 LEU A N 1
ATOM 614 C CA . LEU A 1 74 ? 39.618 6.269 4.372 1.00 66.94 74 LEU A CA 1
ATOM 615 C C . LEU A 1 74 ? 38.256 6.079 3.704 1.00 66.94 74 LEU A C 1
ATOM 617 O O . LEU A 1 74 ? 38.196 5.714 2.534 1.00 66.94 74 LEU A O 1
ATOM 621 N N . ILE A 1 75 ? 37.157 6.345 4.416 1.00 68.25 75 ILE A N 1
ATOM 622 C CA . ILE A 1 75 ? 35.815 6.293 3.834 1.00 68.25 75 ILE A CA 1
ATOM 623 C C . ILE A 1 75 ? 35.686 7.364 2.750 1.00 68.25 75 ILE A C 1
ATOM 625 O O . ILE A 1 75 ? 35.220 7.053 1.660 1.00 68.25 75 ILE A O 1
ATOM 629 N N . LEU A 1 76 ? 36.126 8.599 2.991 1.00 69.19 76 LEU A N 1
ATOM 630 C CA . LEU A 1 76 ? 36.078 9.654 1.978 1.00 69.19 76 LEU A CA 1
ATOM 631 C C . LEU A 1 76 ? 36.988 9.350 0.777 1.00 69.19 76 LEU A C 1
ATOM 633 O O . LEU A 1 76 ? 36.522 9.477 -0.349 1.00 69.19 76 LEU A O 1
ATOM 637 N N . ASP A 1 77 ? 38.198 8.833 0.982 1.00 72.69 77 ASP A N 1
ATOM 638 C CA . ASP A 1 77 ? 39.140 8.451 -0.079 1.00 72.69 77 ASP A CA 1
ATOM 639 C C . ASP A 1 77 ? 38.616 7.282 -0.920 1.00 72.69 77 ASP A C 1
ATOM 641 O O . ASP A 1 77 ? 38.668 7.320 -2.150 1.00 72.69 77 ASP A O 1
ATOM 645 N N . ILE A 1 78 ? 38.018 6.261 -0.296 1.00 65.06 78 ILE A N 1
ATOM 646 C CA . ILE A 1 78 ? 37.346 5.158 -1.006 1.00 65.06 78 ILE A CA 1
ATOM 647 C C . ILE A 1 78 ? 36.147 5.692 -1.823 1.00 65.06 78 ILE A C 1
ATOM 649 O O . ILE A 1 78 ? 35.828 5.179 -2.908 1.00 65.06 78 ILE A O 1
ATOM 653 N N . LEU A 1 79 ? 35.493 6.756 -1.345 1.00 57.84 79 LEU A N 1
ATOM 654 C CA . LEU A 1 79 ? 34.369 7.408 -2.020 1.00 57.84 79 LEU A CA 1
ATOM 655 C C . LEU A 1 79 ? 34.786 8.474 -3.058 1.00 57.84 79 LEU A C 1
ATOM 657 O O . LEU A 1 79 ? 33.992 8.734 -3.966 1.00 57.84 79 LEU A O 1
ATOM 661 N N . GLU A 1 80 ? 36.005 9.021 -2.997 1.00 64.88 80 GLU A N 1
ATOM 662 C CA . GLU A 1 80 ? 36.582 9.983 -3.955 1.00 64.88 80 GLU A CA 1
ATOM 663 C C . GLU A 1 80 ? 37.421 9.328 -5.065 1.00 64.88 80 GLU A C 1
ATOM 665 O O . GLU A 1 80 ? 37.321 9.746 -6.221 1.00 64.88 80 GLU A O 1
ATOM 670 N N . ALA A 1 81 ? 38.191 8.272 -4.766 1.00 61.41 81 ALA A N 1
ATOM 671 C CA . ALA A 1 81 ? 38.947 7.471 -5.752 1.00 61.41 81 ALA A CA 1
ATOM 672 C C . ALA A 1 81 ? 38.026 6.733 -6.744 1.00 61.41 81 ALA A C 1
ATOM 674 O O . ALA A 1 81 ? 38.392 6.306 -7.839 1.00 61.41 81 ALA A O 1
ATOM 675 N N . SER A 1 82 ? 36.776 6.612 -6.342 1.00 50.25 82 SER A N 1
ATOM 676 C CA . SER A 1 82 ? 35.623 6.256 -7.135 1.00 50.25 82 SER A CA 1
ATOM 677 C C . SER A 1 82 ? 35.483 7.170 -8.368 1.00 50.25 82 SER A C 1
ATOM 679 O O . SER A 1 82 ? 35.317 8.375 -8.201 1.00 50.25 82 SER A O 1
ATOM 681 N N . PRO A 1 83 ? 35.473 6.640 -9.612 1.00 49.47 83 PRO A N 1
ATOM 682 C CA . PRO A 1 83 ? 35.617 7.454 -10.816 1.00 49.47 83 PRO A CA 1
ATOM 683 C C . PRO A 1 83 ? 34.539 8.533 -10.848 1.00 49.47 83 PRO A C 1
ATOM 685 O O . PRO A 1 83 ? 33.352 8.232 -11.040 1.00 49.47 83 PRO A O 1
ATOM 688 N N . LYS A 1 84 ? 34.957 9.796 -10.650 1.00 49.97 84 LYS A N 1
ATOM 689 C CA . LYS A 1 84 ? 34.147 10.970 -10.976 1.00 49.97 84 LYS A CA 1
ATOM 690 C C . LYS A 1 84 ? 33.601 10.668 -12.353 1.00 49.97 84 LYS A C 1
ATOM 692 O O . LYS A 1 84 ? 34.393 10.363 -13.244 1.00 49.97 84 LYS A O 1
ATOM 697 N N . LYS A 1 85 ? 32.265 10.648 -12.496 1.00 47.41 85 LYS A N 1
ATOM 698 C CA . LYS A 1 85 ? 31.602 10.519 -13.799 1.00 47.41 85 LYS A CA 1
ATOM 699 C C . LYS A 1 85 ? 32.467 11.315 -14.754 1.00 47.41 85 LYS A C 1
ATOM 701 O O . LYS A 1 85 ? 32.551 12.532 -14.580 1.00 47.41 85 LYS A O 1
ATOM 706 N N . ALA A 1 86 ? 33.122 10.642 -15.699 1.00 47.69 86 ALA A N 1
ATOM 707 C CA . ALA A 1 86 ? 33.613 11.322 -16.867 1.00 47.69 86 ALA A CA 1
ATOM 708 C C . ALA A 1 86 ? 32.335 11.908 -17.458 1.00 47.69 86 ALA A C 1
ATOM 710 O O . ALA A 1 86 ? 31.575 11.238 -18.157 1.00 47.69 86 ALA A O 1
ATOM 711 N N . ARG A 1 87 ? 32.018 13.147 -17.072 1.00 48.25 87 ARG A N 1
ATOM 712 C CA . ARG A 1 87 ? 31.195 14.041 -17.852 1.00 48.25 87 ARG A CA 1
ATOM 713 C C . ARG A 1 87 ? 32.063 14.269 -19.074 1.00 48.25 87 ARG A C 1
ATOM 715 O O . ARG A 1 87 ? 32.704 15.301 -19.203 1.00 48.25 87 ARG A O 1
ATOM 722 N N . GLY A 1 88 ? 32.135 13.251 -19.929 1.00 47.22 88 GLY A N 1
ATOM 723 C CA . GLY A 1 88 ? 32.417 13.442 -21.321 1.00 47.22 88 GLY A CA 1
ATOM 724 C C . GLY A 1 88 ? 31.294 14.352 -21.765 1.00 47.22 88 GLY A C 1
ATOM 725 O O . GLY A 1 88 ? 30.204 13.905 -22.112 1.00 47.22 88 GLY A O 1
ATOM 726 N N . THR A 1 89 ? 31.539 15.654 -21.685 1.00 46.84 89 THR A N 1
ATOM 727 C CA . THR A 1 89 ? 31.107 16.543 -22.737 1.00 46.84 89 THR A CA 1
ATOM 728 C C . THR A 1 89 ? 31.680 15.904 -23.984 1.00 46.84 89 THR A C 1
ATOM 730 O O . THR A 1 89 ? 32.845 16.106 -24.310 1.00 46.84 89 THR A O 1
ATOM 733 N N . ALA A 1 90 ? 30.902 15.011 -24.596 1.00 52.31 90 ALA A N 1
ATOM 734 C CA . ALA A 1 90 ? 31.117 14.641 -25.970 1.00 52.31 90 ALA A CA 1
ATOM 735 C C . ALA A 1 90 ? 31.131 15.983 -26.694 1.00 52.31 90 ALA A C 1
ATOM 737 O O . ALA A 1 90 ? 30.090 16.626 -26.854 1.00 52.31 90 ALA A O 1
ATOM 738 N N . THR A 1 91 ? 32.331 16.476 -26.989 1.00 54.72 91 THR A N 1
ATOM 739 C CA . THR A 1 91 ? 32.528 17.546 -27.942 1.00 54.72 91 THR A CA 1
ATOM 740 C C . THR A 1 91 ? 31.750 17.081 -29.154 1.00 54.72 91 THR A C 1
ATOM 742 O O . THR A 1 91 ? 31.995 15.995 -29.681 1.00 54.72 91 THR A O 1
ATOM 745 N N . LYS A 1 92 ? 30.703 17.832 -29.501 1.00 55.88 92 LYS A N 1
ATOM 746 C CA . LYS A 1 92 ? 29.937 17.623 -30.722 1.00 55.88 92 LYS A CA 1
ATOM 747 C C . LYS A 1 92 ? 30.907 17.877 -31.873 1.00 55.88 92 LYS A C 1
ATOM 749 O O . LYS A 1 92 ? 30.950 18.975 -32.409 1.00 55.88 92 LYS A O 1
ATOM 754 N N . ALA A 1 93 ? 31.746 16.895 -32.190 1.00 58.53 93 ALA A N 1
ATOM 755 C CA . ALA A 1 93 ? 32.457 16.857 -33.448 1.00 58.53 93 ALA A CA 1
ATOM 756 C C . ALA A 1 93 ? 31.375 16.929 -34.523 1.00 58.53 93 ALA A C 1
ATOM 758 O O . ALA A 1 93 ? 30.395 16.188 -34.435 1.00 58.53 93 ALA A O 1
ATOM 759 N N . ASN A 1 94 ? 31.522 17.894 -35.431 1.00 62.38 94 ASN A N 1
ATOM 760 C CA . ASN A 1 94 ? 30.606 18.241 -36.513 1.00 62.38 94 ASN A CA 1
ATOM 761 C C . ASN A 1 94 ? 29.928 17.000 -37.106 1.00 62.38 94 ASN A C 1
ATOM 763 O O . ASN A 1 94 ? 30.460 16.340 -37.994 1.00 62.38 94 ASN A O 1
ATOM 767 N N . TYR A 1 95 ? 28.754 16.661 -36.576 1.00 62.97 95 TYR A N 1
ATOM 768 C CA . TYR A 1 95 ? 27.922 15.616 -37.133 1.00 62.97 95 TYR A CA 1
ATOM 769 C C . TYR A 1 95 ? 27.118 16.271 -38.240 1.00 62.97 95 TYR A C 1
ATOM 771 O O . TYR A 1 95 ? 26.105 16.920 -37.975 1.00 62.97 95 TYR A O 1
ATOM 779 N N . GLU A 1 96 ? 27.587 16.130 -39.473 1.00 72.75 96 GLU A N 1
ATOM 780 C CA . GLU A 1 96 ? 26.732 16.366 -40.623 1.00 72.75 96 GLU A CA 1
ATOM 781 C C . GLU A 1 96 ? 25.728 15.209 -40.686 1.00 72.75 96 GLU A C 1
ATOM 783 O O . GLU A 1 96 ? 26.123 14.050 -40.861 1.00 72.75 96 GLU A O 1
ATOM 788 N N . PRO A 1 97 ? 24.424 15.467 -40.471 1.00 71.19 97 PRO A N 1
ATOM 789 C CA . PRO A 1 97 ? 23.440 14.408 -40.552 1.00 71.19 97 PRO A CA 1
ATOM 790 C C . PRO A 1 97 ? 23.459 13.837 -41.976 1.00 71.19 97 PRO A C 1
ATOM 792 O O . PRO A 1 97 ? 23.376 14.602 -42.938 1.00 71.19 97 PRO A O 1
ATOM 795 N N . PRO A 1 98 ? 23.535 12.505 -42.146 1.00 75.81 98 PRO A N 1
ATOM 796 C CA . PRO A 1 98 ? 23.535 11.906 -43.470 1.00 75.81 98 PRO A CA 1
ATOM 797 C C . PRO A 1 98 ? 22.259 12.323 -44.204 1.00 75.81 98 PRO A C 1
ATOM 799 O O . PRO A 1 98 ? 21.153 12.180 -43.669 1.00 75.81 98 PRO A O 1
ATOM 802 N N . VAL A 1 99 ? 22.414 12.842 -45.426 1.00 75.75 99 VAL A N 1
ATOM 803 C CA . VAL A 1 99 ? 21.305 13.290 -46.277 1.00 75.75 99 VAL A CA 1
ATOM 804 C C . VAL A 1 99 ? 20.375 12.102 -46.530 1.00 75.75 99 VAL A C 1
ATOM 806 O O . VAL A 1 99 ? 20.663 11.198 -47.319 1.00 75.75 99 VAL A O 1
ATOM 809 N N . LYS A 1 100 ? 19.250 12.064 -45.810 1.00 67.31 100 LYS A N 1
ATOM 810 C CA . LYS A 1 100 ? 18.256 10.996 -45.928 1.00 67.31 100 LYS A CA 1
ATOM 811 C C . LYS A 1 100 ? 17.568 11.123 -47.286 1.00 67.31 100 LYS A C 1
ATOM 813 O O . LYS A 1 100 ? 16.702 11.974 -47.463 1.00 67.31 100 LYS A O 1
ATOM 818 N N . LYS A 1 101 ? 17.917 10.252 -48.238 1.00 73.25 101 LYS A N 1
ATOM 819 C CA . LYS A 1 101 ? 17.144 10.102 -49.482 1.00 73.25 101 LYS A CA 1
ATOM 820 C C . LYS A 1 101 ? 15.686 9.759 -49.121 1.00 73.25 101 LYS A C 1
ATOM 822 O O . LYS A 1 101 ? 15.484 8.879 -48.274 1.00 73.25 101 LYS A O 1
ATOM 827 N N . PRO A 1 102 ? 14.672 10.410 -49.723 1.00 63.81 102 PRO A N 1
ATOM 828 C CA . PRO A 1 102 ? 13.275 10.122 -49.425 1.00 63.81 102 PRO A CA 1
ATOM 829 C C . PRO A 1 102 ? 12.971 8.678 -49.827 1.00 63.81 102 PRO A C 1
ATOM 831 O O . PRO A 1 102 ? 12.982 8.319 -51.004 1.00 63.81 102 PRO A O 1
ATOM 834 N N . ARG A 1 103 ? 12.738 7.816 -48.835 1.00 62.09 103 ARG A N 1
ATOM 835 C CA . ARG A 1 103 ? 12.333 6.436 -49.094 1.00 62.09 103 ARG A CA 1
ATOM 836 C C . ARG A 1 103 ? 10.889 6.452 -49.597 1.00 62.09 103 ARG A C 1
ATOM 838 O O . ARG A 1 103 ? 9.981 6.771 -48.834 1.00 62.09 103 ARG A O 1
ATOM 845 N N . LYS A 1 104 ? 10.676 6.089 -50.864 1.00 62.47 104 LYS A N 1
ATOM 846 C CA . LYS A 1 104 ? 9.345 5.806 -51.417 1.00 62.47 104 LYS A CA 1
ATOM 847 C C . LYS A 1 104 ? 8.829 4.496 -50.809 1.00 62.47 104 LYS A C 1
ATOM 849 O O . LYS A 1 104 ? 9.043 3.429 -51.366 1.00 62.47 104 LYS A O 1
ATOM 854 N N . PHE A 1 105 ? 8.192 4.569 -49.645 1.00 58.81 105 PHE A N 1
ATOM 855 C CA . PHE A 1 105 ? 7.378 3.472 -49.121 1.00 58.81 105 PHE A CA 1
ATOM 856 C C . PHE A 1 105 ? 5.927 3.930 -49.083 1.00 58.81 105 PHE A C 1
ATOM 858 O O . PHE A 1 105 ? 5.539 4.690 -48.200 1.00 58.81 105 PHE A O 1
ATOM 865 N N . SER A 1 106 ? 5.125 3.439 -50.019 1.00 63.25 106 SER A N 1
ATOM 866 C CA . SER A 1 106 ? 3.669 3.540 -49.948 1.00 63.25 106 SER A CA 1
ATOM 867 C C . SER A 1 106 ? 3.051 2.163 -50.156 1.00 63.25 106 SER A C 1
ATOM 869 O O . SER A 1 106 ? 2.293 1.939 -51.093 1.00 63.25 106 SER A O 1
ATOM 871 N N . LEU A 1 107 ? 3.381 1.227 -49.267 1.00 61.50 107 LEU A N 1
ATOM 872 C CA . LEU A 1 107 ? 2.379 0.230 -48.912 1.00 61.50 107 LEU A CA 1
ATOM 873 C C . LEU A 1 107 ? 1.449 0.897 -47.890 1.00 61.50 107 LEU A C 1
ATOM 875 O O . LEU A 1 107 ? 1.957 1.577 -46.987 1.00 61.50 107 LEU A O 1
ATOM 879 N N . PRO A 1 108 ? 0.117 0.761 -48.017 1.00 61.34 108 PRO A N 1
ATOM 880 C CA . PRO A 1 108 ? -0.799 1.250 -46.999 1.00 61.34 108 PRO A CA 1
ATOM 881 C C . PRO A 1 108 ? -0.393 0.599 -45.678 1.00 61.34 108 PRO A C 1
ATOM 883 O O . PRO A 1 108 ? -0.369 -0.627 -45.562 1.00 61.34 108 PRO A O 1
ATOM 886 N N . ARG A 1 109 ? 0.016 1.414 -44.696 1.00 66.06 109 ARG A N 1
ATOM 887 C CA . ARG A 1 109 ? 0.343 0.903 -43.362 1.00 66.06 109 ARG A CA 1
ATOM 888 C C . ARG A 1 109 ? -0.893 0.162 -42.878 1.00 66.06 109 ARG A C 1
ATOM 890 O O . ARG A 1 109 ? -1.934 0.785 -42.710 1.00 66.06 109 ARG A O 1
ATOM 897 N N . TYR A 1 110 ? -0.786 -1.148 -42.679 1.00 77.75 110 TYR A N 1
ATOM 898 C CA . TYR A 1 110 ? -1.833 -1.904 -42.012 1.00 77.75 110 TYR A CA 1
ATOM 899 C C . TYR A 1 110 ? -2.048 -1.268 -40.636 1.00 77.75 110 TYR A C 1
ATOM 901 O O . TYR A 1 110 ? -1.152 -1.290 -39.790 1.00 77.75 110 TYR A O 1
ATOM 909 N N . ILE A 1 111 ? -3.202 -0.626 -40.447 1.00 78.00 111 ILE A N 1
ATOM 910 C CA . ILE A 1 111 ? -3.610 -0.071 -39.160 1.00 78.00 111 ILE A CA 1
ATOM 911 C C . ILE A 1 111 ? -4.410 -1.179 -38.475 1.00 78.00 111 ILE A C 1
ATOM 913 O O . ILE A 1 111 ? -5.544 -1.436 -38.881 1.00 78.00 111 ILE A O 1
ATOM 917 N N . PRO A 1 112 ? -3.844 -1.874 -37.475 1.00 80.00 112 PRO A N 1
ATOM 918 C CA . PRO A 1 112 ? -4.572 -2.925 -36.785 1.00 80.00 112 PRO A CA 1
ATOM 919 C C . PRO A 1 112 ? -5.849 -2.366 -36.135 1.00 80.00 112 PRO A C 1
ATOM 921 O O . PRO A 1 112 ? -5.828 -1.253 -35.591 1.00 80.00 112 PRO A O 1
ATOM 924 N N . PRO A 1 113 ? -6.961 -3.124 -36.161 1.00 85.25 113 PRO A N 1
ATOM 925 C CA . PRO A 1 113 ? -8.224 -2.669 -35.603 1.00 85.25 113 PRO A CA 1
ATOM 926 C C . PRO A 1 113 ? -8.094 -2.437 -34.094 1.00 85.25 113 PRO A C 1
ATOM 928 O O . PRO A 1 113 ? -7.533 -3.258 -33.354 1.00 85.25 113 PRO A O 1
ATOM 931 N N . LYS A 1 114 ? -8.624 -1.295 -33.654 1.00 89.94 114 LYS A N 1
ATOM 932 C CA . LYS A 1 114 ? -8.747 -0.910 -32.247 1.00 89.94 114 LYS A CA 1
ATOM 933 C C . LYS A 1 114 ? -10.115 -1.341 -31.737 1.00 89.94 114 LYS A C 1
ATOM 935 O O . LYS A 1 114 ? -11.111 -1.133 -32.420 1.00 89.94 114 LYS A O 1
ATOM 940 N N . TYR A 1 115 ? -10.165 -1.902 -30.539 1.00 89.88 115 TYR A N 1
ATOM 941 C CA . TYR A 1 115 ? -11.415 -2.216 -29.854 1.00 89.88 115 TYR A CA 1
ATOM 942 C C . TYR A 1 115 ? -11.345 -1.749 -28.404 1.00 89.88 115 TYR A C 1
ATOM 944 O O . TYR A 1 115 ? -10.269 -1.682 -27.805 1.00 89.88 115 TYR A O 1
ATOM 952 N N . HIS A 1 116 ? -12.497 -1.398 -27.845 1.00 90.50 116 HIS A N 1
ATOM 953 C CA . HIS A 1 116 ? -12.608 -1.009 -26.447 1.00 90.50 116 HIS A CA 1
ATOM 954 C C . HIS A 1 116 ? -12.948 -2.240 -25.617 1.00 90.50 116 HIS A C 1
ATOM 956 O O . HIS A 1 116 ? -13.934 -2.922 -25.887 1.00 90.50 116 HIS A O 1
ATOM 962 N N . GLN A 1 117 ? -12.130 -2.523 -24.611 1.00 88.06 117 GLN A N 1
ATOM 963 C CA . GLN A 1 117 ? -12.415 -3.543 -23.611 1.00 88.06 117 GLN A CA 1
ATOM 964 C C . GLN A 1 117 ? -12.718 -2.847 -22.285 1.00 88.06 117 GLN A C 1
ATOM 966 O O . GLN A 1 117 ? -12.109 -1.823 -21.968 1.00 88.06 117 GLN A O 1
ATOM 971 N N . ARG A 1 118 ? -13.684 -3.377 -21.532 1.00 84.56 118 ARG A N 1
ATOM 972 C CA . ARG A 1 118 ? -13.933 -2.965 -20.149 1.00 84.56 118 ARG A CA 1
ATOM 973 C C . ARG A 1 118 ? -13.158 -3.876 -19.208 1.00 84.56 118 ARG A C 1
ATOM 975 O O . ARG A 1 118 ? -13.185 -5.093 -19.377 1.00 84.56 118 ARG A O 1
ATOM 982 N N . ASP A 1 119 ? -12.471 -3.276 -18.247 1.00 79.25 119 ASP A N 1
ATOM 983 C CA . ASP A 1 119 ? -11.899 -3.997 -17.112 1.00 79.25 119 ASP A CA 1
ATOM 984 C C . ASP A 1 119 ? -13.004 -4.442 -16.140 1.00 79.25 119 ASP A C 1
ATOM 986 O O . ASP A 1 119 ? -14.145 -3.979 -16.219 1.00 79.25 119 ASP A O 1
ATOM 990 N N . SER A 1 120 ? -12.656 -5.298 -15.174 1.00 74.31 120 SER A N 1
ATOM 991 C CA . SER A 1 120 ? -13.556 -5.705 -14.080 1.00 74.31 120 SER A CA 1
ATOM 992 C C . SER A 1 120 ? -14.072 -4.525 -13.247 1.00 74.31 120 SER A C 1
ATOM 994 O O . SER A 1 120 ? -15.110 -4.625 -12.606 1.00 74.31 120 SER A O 1
ATOM 996 N N . THR A 1 121 ? -13.373 -3.390 -13.290 1.00 69.12 121 THR A N 1
ATOM 997 C CA . THR A 1 121 ? -13.764 -2.128 -12.649 1.00 69.12 121 THR A CA 1
ATOM 998 C C . THR A 1 121 ? -14.714 -1.278 -13.499 1.00 69.12 121 THR A C 1
ATOM 1000 O O . THR A 1 121 ? -15.042 -0.165 -13.115 1.00 69.12 121 THR A O 1
ATOM 1003 N N . GLY A 1 122 ? -15.120 -1.742 -14.685 1.00 77.69 122 GLY A N 1
ATOM 1004 C CA . GLY A 1 122 ? -15.992 -1.003 -15.604 1.00 77.69 122 GLY A CA 1
ATOM 1005 C C . GLY A 1 122 ? -15.276 0.036 -16.475 1.00 77.69 122 GLY A C 1
ATOM 1006 O O . GLY A 1 122 ? -15.853 0.522 -17.451 1.00 77.69 122 GLY A O 1
ATOM 1007 N N . ARG A 1 123 ? -13.998 0.336 -16.204 1.00 75.69 123 ARG A N 1
ATOM 1008 C CA . ARG A 1 123 ? -13.209 1.294 -16.988 1.00 75.69 123 ARG A CA 1
ATOM 1009 C C . ARG A 1 123 ? -12.914 0.754 -18.388 1.00 75.69 123 ARG A C 1
ATOM 1011 O O . ARG A 1 123 ? -12.432 -0.364 -18.546 1.00 75.69 123 ARG A O 1
ATOM 1018 N N . THR A 1 124 ? -13.157 1.571 -19.410 1.00 81.94 124 THR A N 1
ATOM 1019 C CA . THR A 1 124 ? -12.833 1.236 -20.802 1.00 81.94 124 THR A CA 1
ATOM 1020 C C . THR A 1 124 ? -11.394 1.603 -21.145 1.00 81.94 124 THR A C 1
ATOM 1022 O O . THR A 1 124 ? -10.947 2.716 -20.862 1.00 81.94 124 THR A O 1
ATOM 1025 N N . PHE A 1 125 ? -10.691 0.713 -21.835 1.00 84.12 125 PHE A N 1
ATOM 1026 C CA . PHE A 1 125 ? -9.382 0.991 -22.417 1.00 84.12 125 PHE A CA 1
ATOM 1027 C C . PHE A 1 125 ? -9.292 0.419 -23.834 1.00 84.12 125 PHE A C 1
ATOM 1029 O O . PHE A 1 125 ? -9.959 -0.554 -24.190 1.00 84.12 125 PHE A O 1
ATOM 1036 N N . THR A 1 126 ? -8.492 1.070 -24.674 1.00 86.31 126 THR A N 1
ATOM 1037 C CA . THR A 1 126 ? -8.355 0.701 -26.085 1.00 86.31 126 THR A CA 1
ATOM 1038 C C . THR A 1 126 ? -7.272 -0.357 -26.240 1.00 86.31 126 THR A C 1
ATOM 1040 O O . THR A 1 126 ? -6.114 -0.118 -25.897 1.00 86.31 126 THR A O 1
ATOM 1043 N N . ARG A 1 127 ? -7.632 -1.510 -26.802 1.00 85.44 127 ARG A N 1
ATOM 1044 C CA . ARG A 1 127 ? -6.693 -2.550 -27.219 1.00 85.44 127 ARG A CA 1
ATOM 1045 C C . ARG A 1 127 ? -6.535 -2.561 -28.729 1.00 85.44 127 ARG A C 1
ATOM 1047 O O . ARG A 1 127 ? -7.456 -2.250 -29.479 1.00 85.44 127 ARG A O 1
ATOM 1054 N N . VAL A 1 128 ? -5.343 -2.949 -29.161 1.00 87.44 128 VAL A N 1
ATOM 1055 C CA . VAL A 1 128 ? -5.001 -3.164 -30.566 1.00 87.44 128 VAL A CA 1
ATOM 1056 C C . VAL A 1 128 ? -4.870 -4.669 -30.780 1.00 87.44 128 VAL A C 1
ATOM 1058 O O . VAL A 1 128 ? -4.124 -5.334 -30.058 1.00 87.44 128 VAL A O 1
ATOM 1061 N N . LYS A 1 129 ? -5.613 -5.230 -31.741 1.00 83.06 129 LYS A N 1
ATOM 1062 C CA . LYS A 1 129 ? -5.584 -6.676 -32.016 1.00 83.06 129 LYS A CA 1
ATOM 1063 C C . LYS A 1 129 ? -4.167 -7.111 -32.416 1.00 83.06 129 LYS A C 1
ATOM 1065 O O . LYS A 1 129 ? -3.584 -6.540 -33.330 1.00 83.06 129 LYS A O 1
ATOM 1070 N N . GLY A 1 130 ? -3.628 -8.121 -31.729 1.00 82.56 130 GLY A N 1
ATOM 1071 C CA . GLY A 1 130 ? -2.290 -8.665 -31.997 1.00 82.56 130 GLY A CA 1
ATOM 1072 C C . GLY A 1 130 ? -1.122 -7.880 -31.386 1.00 82.56 130 GLY A C 1
ATOM 1073 O O . GLY A 1 130 ? 0.027 -8.217 -31.650 1.00 82.56 130 GLY A O 1
ATOM 1074 N N . HIS A 1 131 ? -1.372 -6.851 -30.572 1.00 83.81 131 HIS A N 1
ATOM 1075 C CA . HIS A 1 131 ? -0.319 -6.205 -29.786 1.00 83.81 131 HIS A CA 1
ATOM 1076 C C . HIS A 1 131 ? -0.318 -6.706 -28.346 1.00 83.81 131 HIS A C 1
ATOM 1078 O O . HIS A 1 131 ? -1.344 -6.705 -27.663 1.00 83.81 131 HIS A O 1
ATOM 1084 N N . VAL A 1 132 ? 0.866 -7.113 -27.886 1.00 84.31 132 VAL A N 1
ATOM 1085 C CA . VAL A 1 132 ? 1.120 -7.403 -26.475 1.00 84.31 132 VAL A CA 1
ATOM 1086 C C . VAL A 1 132 ? 1.121 -6.079 -25.720 1.00 84.31 132 VAL A C 1
ATOM 1088 O O . VAL A 1 132 ? 1.727 -5.100 -26.158 1.00 84.31 132 VAL A O 1
ATOM 1091 N N . GLN A 1 133 ? 0.412 -6.034 -24.595 1.00 78.62 133 GLN A N 1
ATOM 1092 C CA . GLN A 1 133 ? 0.385 -4.846 -23.756 1.00 78.62 133 GLN A CA 1
ATOM 1093 C C . GLN A 1 133 ? 1.801 -4.556 -23.224 1.00 78.62 133 GLN A C 1
ATOM 1095 O O . GLN A 1 133 ? 2.458 -5.477 -22.734 1.00 78.62 133 GLN A O 1
ATOM 1100 N N . PRO A 1 134 ? 2.279 -3.299 -23.284 1.00 86.56 134 PRO A N 1
ATOM 1101 C CA . PRO A 1 134 ? 3.537 -2.922 -22.658 1.00 86.56 134 PRO A CA 1
ATOM 1102 C C . PRO A 1 134 ? 3.529 -3.300 -21.168 1.00 86.56 134 PRO A C 1
ATOM 1104 O O . PRO A 1 134 ? 2.547 -2.986 -20.483 1.00 86.56 134 PRO A O 1
ATOM 1107 N N . PRO A 1 135 ? 4.607 -3.909 -20.638 1.00 85.06 135 PRO A N 1
ATOM 1108 C CA . PRO A 1 135 ? 4.672 -4.334 -19.238 1.00 85.06 135 PRO A CA 1
ATOM 1109 C C . PRO A 1 135 ? 4.359 -3.206 -18.248 1.00 85.06 135 PRO A C 1
ATOM 1111 O O . PRO A 1 135 ? 3.716 -3.430 -17.226 1.00 85.06 135 PRO A O 1
ATOM 1114 N N . GLU A 1 136 ? 4.754 -1.978 -18.577 1.00 87.19 136 GLU A N 1
ATOM 1115 C CA . GLU A 1 136 ? 4.496 -0.771 -17.787 1.00 87.19 136 GLU A CA 1
ATOM 1116 C C . GLU A 1 136 ? 3.000 -0.515 -17.587 1.00 87.19 136 GLU A C 1
ATOM 1118 O O . GLU A 1 136 ? 2.548 -0.317 -16.459 1.00 87.19 136 GLU A O 1
ATOM 1123 N N . LEU A 1 137 ? 2.209 -0.588 -18.664 1.00 81.88 137 LEU A N 1
ATOM 1124 C CA . LEU A 1 137 ? 0.760 -0.407 -18.585 1.00 81.88 137 LEU A CA 1
ATOM 1125 C C . LEU A 1 137 ? 0.110 -1.540 -17.790 1.00 81.88 137 LEU A C 1
ATOM 1127 O O . LEU A 1 137 ? -0.778 -1.280 -16.980 1.00 81.88 137 LEU A O 1
ATOM 1131 N N . SER A 1 138 ? 0.564 -2.781 -17.977 1.00 83.44 138 SER A N 1
ATOM 1132 C CA . SER A 1 138 ? 0.071 -3.919 -17.195 1.00 83.44 138 SER A CA 1
ATOM 1133 C C . SER A 1 138 ? 0.362 -3.751 -15.700 1.00 83.44 138 SER A C 1
ATOM 1135 O O . SER A 1 138 ? -0.512 -4.024 -14.878 1.00 83.44 138 SER A O 1
ATOM 1137 N N . MET A 1 139 ? 1.541 -3.238 -15.329 1.00 86.75 139 MET A N 1
ATOM 1138 C CA . MET A 1 139 ? 1.868 -2.923 -13.933 1.00 86.75 139 MET A CA 1
ATOM 1139 C C . MET A 1 139 ? 0.989 -1.807 -13.366 1.00 86.75 139 MET A C 1
ATOM 1141 O O . MET A 1 139 ? 0.515 -1.932 -12.240 1.00 86.75 139 MET A O 1
ATOM 1145 N N . ILE A 1 140 ? 0.732 -0.741 -14.132 1.00 86.62 140 ILE A N 1
ATOM 1146 C CA . ILE A 1 140 ? -0.139 0.364 -13.698 1.00 86.62 140 ILE A CA 1
ATOM 1147 C C . ILE A 1 140 ? -1.556 -0.146 -13.409 1.00 86.62 140 ILE A C 1
ATOM 1149 O O . ILE A 1 140 ? -2.119 0.171 -12.359 1.00 86.62 140 ILE A O 1
ATOM 1153 N N . ILE A 1 141 ? -2.118 -0.963 -14.308 1.00 84.00 141 ILE A N 1
ATOM 1154 C CA . ILE A 1 141 ? -3.438 -1.575 -14.104 1.00 84.00 141 ILE A CA 1
ATOM 1155 C C . ILE A 1 141 ? -3.411 -2.467 -12.862 1.00 84.00 141 ILE A C 1
ATOM 1157 O O . ILE A 1 141 ? -4.265 -2.313 -11.992 1.00 84.00 141 ILE A O 1
ATOM 1161 N N . LYS A 1 142 ? -2.399 -3.333 -12.728 1.00 88.75 142 LYS A N 1
ATOM 1162 C CA . LYS A 1 142 ? -2.252 -4.224 -11.570 1.00 88.75 142 LYS A CA 1
ATOM 1163 C C . LYS A 1 142 ? -2.190 -3.453 -10.249 1.00 88.75 142 LYS A C 1
ATOM 1165 O O . LYS A 1 142 ? -2.924 -3.789 -9.327 1.00 88.75 142 LYS A O 1
ATOM 1170 N N . HIS A 1 143 ? -1.366 -2.408 -10.157 1.00 89.88 143 HIS A N 1
ATOM 1171 C CA . HIS A 1 143 ? -1.263 -1.579 -8.952 1.00 89.88 143 HIS A CA 1
ATOM 1172 C C . HIS A 1 143 ? -2.584 -0.887 -8.614 1.00 89.88 143 HIS A C 1
ATOM 1174 O O . HIS A 1 143 ? -2.953 -0.813 -7.443 1.00 89.88 143 HIS A O 1
ATOM 1180 N N . ARG A 1 144 ? -3.322 -0.405 -9.620 1.00 86.38 144 ARG A N 1
ATOM 1181 C CA . ARG A 1 144 ? -4.646 0.183 -9.393 1.00 86.38 144 ARG A CA 1
ATOM 1182 C C . ARG A 1 144 ? -5.639 -0.855 -8.876 1.00 86.38 144 ARG A C 1
ATOM 1184 O O . ARG A 1 144 ? -6.320 -0.577 -7.897 1.00 86.38 144 ARG A O 1
ATOM 1191 N N . VAL A 1 145 ? -5.708 -2.030 -9.503 1.00 86.00 145 VAL A N 1
ATOM 1192 C CA . VAL A 1 145 ? -6.588 -3.124 -9.057 1.00 86.00 145 VAL A CA 1
ATOM 1193 C C . VAL A 1 145 ? -6.257 -3.513 -7.619 1.00 86.00 145 VAL A C 1
ATOM 1195 O O . VAL A 1 145 ? -7.157 -3.582 -6.793 1.00 86.00 145 VAL A O 1
ATOM 1198 N N . GLN A 1 146 ? -4.973 -3.665 -7.291 1.00 89.94 146 GLN A N 1
ATOM 1199 C CA . GLN A 1 146 ? -4.532 -3.986 -5.935 1.00 89.94 146 GLN A CA 1
ATOM 1200 C C . GLN A 1 146 ? -4.911 -2.898 -4.921 1.00 89.94 146 GLN A C 1
ATOM 1202 O O . GLN A 1 146 ? -5.385 -3.216 -3.835 1.00 89.94 146 GLN A O 1
ATOM 1207 N N . LYS A 1 147 ? -4.747 -1.615 -5.272 1.00 89.12 147 LYS A N 1
ATOM 1208 C CA . LYS A 1 147 ? -5.167 -0.501 -4.410 1.00 89.12 147 LYS A CA 1
ATOM 1209 C C . LYS A 1 147 ? -6.678 -0.529 -4.168 1.00 89.12 147 LYS A C 1
ATOM 1211 O O . LYS A 1 147 ? -7.106 -0.409 -3.024 1.00 89.12 147 LYS A O 1
ATOM 1216 N N . ASN A 1 148 ? -7.470 -0.732 -5.218 1.00 87.06 148 ASN A N 1
ATOM 1217 C CA . ASN A 1 148 ? -8.924 -0.815 -5.103 1.00 87.06 148 ASN A CA 1
ATOM 1218 C C . ASN A 1 148 ? -9.343 -2.004 -4.234 1.00 87.06 148 ASN A C 1
ATOM 1220 O O . ASN A 1 148 ? -10.170 -1.828 -3.345 1.00 87.06 148 ASN A O 1
ATOM 1224 N N . GLN A 1 149 ? -8.716 -3.166 -4.433 1.00 88.75 149 GLN A N 1
ATOM 1225 C CA . GLN A 1 149 ? -8.956 -4.349 -3.613 1.00 88.75 149 GLN A CA 1
ATOM 1226 C C . GLN A 1 149 ? -8.6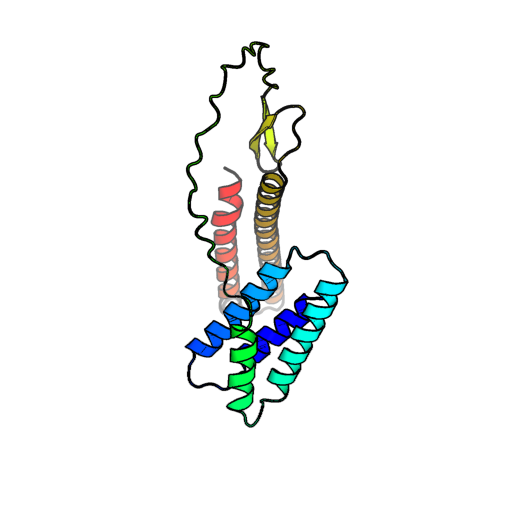51 -4.062 -2.142 1.00 88.75 149 GLN A C 1
ATOM 1228 O O . GLN A 1 149 ? -9.520 -4.249 -1.307 1.00 88.75 149 GLN A O 1
ATOM 1233 N N . SER A 1 150 ? -7.497 -3.461 -1.833 1.00 91.56 150 SER A N 1
ATOM 1234 C CA . SER A 1 150 ? -7.152 -3.117 -0.447 1.00 91.56 150 SER A CA 1
ATOM 1235 C C . SER A 1 150 ? -8.141 -2.146 0.212 1.00 91.56 150 SER A C 1
ATOM 1237 O O . SER A 1 150 ? -8.355 -2.202 1.419 1.00 91.56 150 SER A O 1
ATOM 1239 N N . SER A 1 151 ? -8.768 -1.250 -0.563 1.00 89.81 151 SER A N 1
ATOM 1240 C CA . SER A 1 151 ? -9.829 -0.374 -0.052 1.00 89.81 151 SER A CA 1
ATOM 1241 C C . SER A 1 151 ? -11.126 -1.132 0.231 1.00 89.81 151 SER A C 1
ATOM 1243 O O . SER A 1 151 ? -11.797 -0.816 1.210 1.00 89.81 151 SER A O 1
ATOM 1245 N N . VAL A 1 152 ? -11.474 -2.112 -0.606 1.00 89.00 152 VAL A N 1
ATOM 1246 C CA . VAL A 1 152 ? -12.637 -2.987 -0.402 1.00 89.00 152 VAL A CA 1
ATOM 1247 C C . VAL A 1 152 ? -12.409 -3.909 0.795 1.00 89.00 152 VAL A C 1
ATOM 1249 O O . VAL A 1 152 ? -13.265 -3.973 1.670 1.00 89.00 152 VAL A O 1
ATOM 1252 N N . ASP A 1 153 ? -11.237 -4.533 0.895 1.00 93.38 153 ASP A N 1
ATOM 1253 C CA . ASP A 1 153 ? -10.865 -5.403 2.016 1.00 93.38 153 ASP A CA 1
ATOM 1254 C C . ASP A 1 153 ? -10.944 -4.638 3.344 1.00 93.38 153 ASP A C 1
ATOM 1256 O O . ASP A 1 153 ? -11.607 -5.075 4.280 1.00 93.38 153 ASP A O 1
ATOM 1260 N N . ARG A 1 154 ? -10.371 -3.426 3.394 1.00 94.62 154 ARG 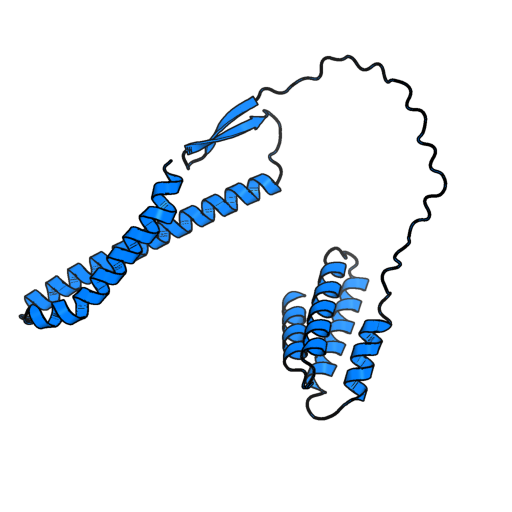A N 1
ATOM 1261 C CA . ARG A 1 154 ? -10.453 -2.553 4.574 1.00 94.62 154 ARG A CA 1
ATOM 1262 C C . ARG A 1 154 ? -11.891 -2.170 4.927 1.00 94.62 154 ARG A C 1
ATOM 1264 O O . ARG A 1 154 ? -12.215 -2.004 6.097 1.00 94.62 154 ARG A O 1
ATOM 1271 N N . TYR A 1 155 ? -12.750 -1.968 3.931 1.00 95.12 155 TYR A N 1
ATOM 1272 C CA . TYR A 1 155 ? -14.163 -1.696 4.180 1.00 95.12 155 TYR A CA 1
ATOM 1273 C C . TYR A 1 155 ? -14.856 -2.903 4.824 1.00 95.12 155 TYR A C 1
ATOM 1275 O O . TYR A 1 155 ? -15.592 -2.717 5.791 1.00 95.12 155 TYR A O 1
ATOM 1283 N N . HIS A 1 156 ? -14.599 -4.118 4.332 1.00 93.62 156 HIS A N 1
ATOM 1284 C CA . HIS A 1 156 ? -15.141 -5.344 4.922 1.00 93.62 156 HIS A CA 1
ATOM 1285 C C . HIS A 1 156 ? -14.657 -5.553 6.357 1.00 93.62 156 HIS A C 1
ATOM 1287 O O . HIS A 1 156 ? -15.481 -5.797 7.229 1.00 93.62 156 HIS A O 1
ATOM 1293 N N . GLU A 1 157 ? -13.371 -5.334 6.623 1.00 95.75 157 GLU A N 1
ATOM 1294 C CA . GLU A 1 157 ? -12.810 -5.404 7.976 1.00 95.75 157 GLU A CA 1
ATOM 1295 C C . GLU A 1 157 ? -13.535 -4.447 8.947 1.00 95.75 157 GLU A C 1
ATOM 1297 O O . GLU A 1 157 ? -13.957 -4.831 10.035 1.00 95.75 157 GLU A O 1
ATOM 1302 N N . LEU A 1 158 ? -13.768 -3.194 8.536 1.00 96.00 158 LEU A N 1
ATOM 1303 C CA . LEU A 1 158 ? -14.511 -2.226 9.352 1.00 96.00 158 LEU A CA 1
ATOM 1304 C C . LEU A 1 158 ? -15.978 -2.628 9.572 1.00 96.00 158 LEU A C 1
ATOM 1306 O O . LEU A 1 158 ? -16.542 -2.343 10.630 1.00 96.00 158 LEU A O 1
ATOM 1310 N N . MET A 1 159 ? -16.601 -3.274 8.586 1.00 95.00 159 MET A N 1
ATOM 1311 C CA . MET A 1 159 ? -17.957 -3.811 8.718 1.00 95.00 159 MET A CA 1
ATOM 1312 C C . MET A 1 159 ? -18.009 -4.984 9.706 1.00 95.00 159 MET A C 1
ATOM 1314 O O . MET A 1 159 ? -18.936 -5.044 10.510 1.00 95.00 159 MET A O 1
ATOM 1318 N N . GLU A 1 160 ? -17.001 -5.856 9.713 1.00 94.56 160 GLU A N 1
ATOM 1319 C CA . GLU A 1 160 ? -16.879 -6.942 10.693 1.00 94.56 160 GLU A CA 1
ATOM 1320 C C . GLU A 1 160 ? -16.730 -6.394 12.118 1.00 94.56 160 GLU A C 1
ATOM 1322 O O . GLU A 1 160 ? -17.445 -6.831 13.022 1.00 94.56 160 GLU A O 1
ATOM 1327 N N . TYR A 1 161 ? -15.891 -5.369 12.327 1.00 95.12 161 TYR A N 1
ATOM 1328 C CA . TYR A 1 161 ? -15.798 -4.701 13.633 1.00 95.12 161 TYR A CA 1
ATOM 1329 C C . TYR A 1 161 ? -17.140 -4.101 14.077 1.00 95.12 161 TYR A C 1
ATOM 1331 O O . TYR A 1 161 ? -17.510 -4.207 15.247 1.00 95.12 161 TYR A O 1
ATOM 1339 N N . MET A 1 162 ? -17.903 -3.509 13.153 1.00 95.38 162 MET A N 1
ATOM 1340 C CA . MET A 1 162 ? -19.251 -3.014 13.445 1.00 95.38 162 MET A CA 1
ATOM 1341 C C . MET A 1 162 ? -20.200 -4.126 13.900 1.00 95.38 162 MET A C 1
ATOM 1343 O O . MET A 1 162 ? -21.014 -3.903 14.796 1.00 95.38 162 MET A O 1
ATOM 1347 N N . ASP A 1 163 ? -20.128 -5.305 13.290 1.00 93.75 163 ASP A N 1
ATOM 1348 C CA . ASP A 1 163 ? -20.974 -6.438 13.664 1.00 93.75 163 ASP A CA 1
ATOM 1349 C C . ASP A 1 163 ? -20.568 -7.032 15.019 1.00 93.75 163 ASP A C 1
ATOM 1351 O O . ASP A 1 163 ? -21.445 -7.357 15.823 1.00 93.75 163 ASP A O 1
ATOM 1355 N N . MET A 1 164 ? -19.270 -7.055 15.338 1.00 95.19 164 MET A N 1
ATOM 1356 C CA . MET A 1 164 ? -18.793 -7.421 16.677 1.00 95.19 164 MET A CA 1
ATOM 1357 C C . MET A 1 164 ? -19.297 -6.455 17.754 1.00 95.19 164 MET A C 1
ATOM 1359 O O . MET A 1 164 ? -19.827 -6.906 18.767 1.00 95.19 164 MET A O 1
ATOM 1363 N N . ILE A 1 165 ? -19.241 -5.140 17.512 1.00 93.75 165 ILE A N 1
ATOM 1364 C CA . ILE A 1 165 ? -19.777 -4.135 18.448 1.00 93.75 165 ILE A CA 1
ATOM 1365 C C . ILE A 1 165 ? -21.277 -4.345 18.692 1.00 93.75 165 ILE A C 1
ATOM 1367 O O . ILE A 1 165 ? -21.751 -4.227 19.822 1.00 93.75 165 ILE A O 1
ATOM 1371 N N . LYS A 1 166 ? -22.054 -4.673 17.651 1.00 91.69 166 LYS A N 1
ATOM 1372 C CA . LYS A 1 166 ? -23.487 -4.972 17.816 1.00 91.69 166 LYS A CA 1
ATOM 1373 C C . LYS A 1 166 ? -23.705 -6.201 18.697 1.00 91.69 166 LYS A C 1
ATOM 1375 O O . LYS A 1 166 ? -24.584 -6.167 19.559 1.00 91.69 166 LYS A O 1
ATOM 1380 N N . ALA A 1 167 ? -22.920 -7.258 18.489 1.00 93.25 167 ALA A N 1
ATOM 1381 C CA . ALA A 1 167 ? -22.990 -8.473 19.294 1.00 93.25 167 ALA A CA 1
ATOM 1382 C C . ALA A 1 167 ? -22.622 -8.201 20.763 1.00 93.25 167 ALA A C 1
ATOM 1384 O O . ALA A 1 167 ? -23.328 -8.648 21.667 1.00 93.25 167 ALA A O 1
ATOM 1385 N N . GLU A 1 168 ? -21.586 -7.399 21.010 1.00 92.25 168 GLU A N 1
ATOM 1386 C CA . GLU A 1 168 ? -21.169 -6.996 22.355 1.00 92.25 168 GLU A CA 1
ATOM 1387 C C . GLU A 1 168 ? -22.245 -6.163 23.065 1.00 92.25 168 GLU A C 1
ATOM 1389 O O . GLU A 1 168 ? -22.624 -6.473 24.195 1.00 92.25 168 GLU A O 1
ATOM 1394 N N . LYS A 1 169 ? -22.841 -5.176 22.381 1.00 91.00 169 LYS A N 1
ATOM 1395 C CA . LYS A 1 169 ? -23.978 -4.408 22.920 1.00 91.00 169 LYS A CA 1
ATOM 1396 C C . LYS A 1 169 ? -25.154 -5.306 23.291 1.00 91.00 169 LYS A C 1
ATOM 1398 O O . LYS A 1 169 ? -25.815 -5.085 24.307 1.00 91.00 169 LYS A O 1
ATOM 1403 N N . GLN A 1 170 ? -25.432 -6.318 22.472 1.00 91.69 170 GLN A N 1
ATOM 1404 C CA . GLN A 1 170 ? -26.487 -7.282 22.752 1.00 91.69 170 GLN A CA 1
ATOM 1405 C C . GLN A 1 170 ? -26.158 -8.131 23.989 1.00 91.69 170 GLN A C 1
ATOM 1407 O O . GLN A 1 170 ? -27.034 -8.328 24.831 1.00 91.69 170 GLN A O 1
ATOM 1412 N N . LEU A 1 171 ? -24.908 -8.574 24.137 1.00 93.88 171 LEU A N 1
ATOM 1413 C CA . LEU A 1 171 ? -24.438 -9.320 25.304 1.00 93.88 171 LEU A CA 1
ATOM 1414 C C . LEU A 1 171 ? -24.533 -8.490 26.589 1.00 93.88 171 LEU A C 1
ATOM 1416 O O . LEU A 1 171 ? -25.126 -8.946 27.563 1.00 93.88 171 LEU A O 1
ATOM 1420 N N . LEU A 1 172 ? -24.038 -7.251 26.585 1.00 91.69 172 LEU A N 1
ATOM 1421 C CA . LEU A 1 172 ? -24.098 -6.361 27.751 1.00 91.69 172 LEU A CA 1
ATOM 1422 C C . LEU A 1 172 ? -25.538 -6.073 28.177 1.00 91.69 172 LEU A C 1
ATOM 1424 O O . LEU A 1 172 ? -25.851 -6.053 29.370 1.00 91.69 172 LEU A O 1
ATOM 1428 N N . ARG A 1 173 ? -26.437 -5.933 27.197 1.00 91.62 173 ARG A N 1
ATOM 1429 C CA . ARG A 1 173 ? -27.872 -5.817 27.447 1.00 91.62 173 ARG A CA 1
ATOM 1430 C C . ARG A 1 173 ? -28.439 -7.066 28.125 1.00 91.62 173 ARG A C 1
ATOM 1432 O O . ARG A 1 173 ? -29.255 -6.923 29.030 1.00 91.62 173 ARG A O 1
ATOM 1439 N N . PHE A 1 174 ? -28.024 -8.267 27.717 1.00 95.00 174 PHE A N 1
ATO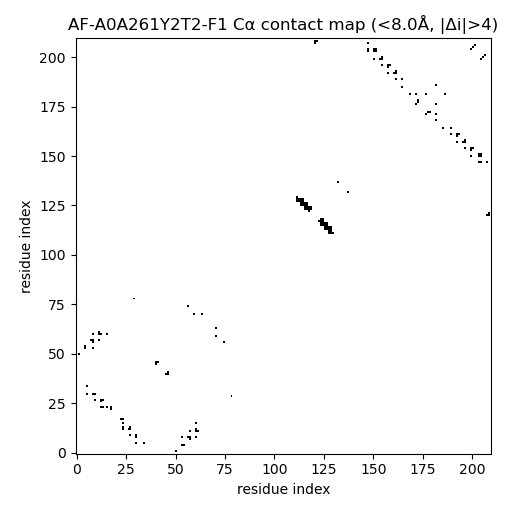M 1440 C CA . PHE A 1 174 ? -28.436 -9.514 28.373 1.00 95.00 174 PHE A CA 1
ATOM 1441 C C . PHE A 1 174 ? -27.880 -9.649 29.794 1.00 95.00 174 PHE A C 1
ATOM 1443 O O . PHE A 1 174 ? -28.577 -10.156 30.667 1.00 95.00 174 PHE A O 1
ATOM 1450 N N . CYS A 1 175 ? -26.670 -9.150 30.048 1.00 95.44 175 CYS A N 1
ATOM 1451 C CA . CYS A 1 175 ? -26.068 -9.119 31.382 1.00 95.44 175 CYS A CA 1
ATOM 1452 C C . CYS A 1 175 ? -26.698 -8.073 32.322 1.00 95.44 175 CYS A C 1
ATOM 1454 O O . CYS A 1 175 ? -26.315 -8.003 33.486 1.00 95.44 175 CYS A O 1
ATOM 1456 N N . GLY A 1 176 ? -27.648 -7.262 31.842 1.00 94.62 176 GLY A N 1
ATOM 1457 C CA . GLY A 1 176 ? -28.318 -6.240 32.649 1.00 94.62 176 GLY A CA 1
ATOM 1458 C C . GLY A 1 176 ? -27.452 -5.015 32.949 1.00 94.62 176 GLY A C 1
ATOM 1459 O O . GLY A 1 176 ? -27.766 -4.265 33.871 1.00 94.62 176 GLY A O 1
ATOM 1460 N N . VAL A 1 177 ? -26.375 -4.798 32.187 1.00 93.25 177 VAL A N 1
ATOM 1461 C CA . VAL A 1 177 ? -25.547 -3.593 32.315 1.00 93.25 177 VAL A CA 1
ATOM 1462 C C . VAL A 1 177 ? -26.374 -2.376 31.899 1.00 93.25 177 VAL A C 1
ATOM 1464 O O . VAL A 1 177 ? -27.055 -2.399 30.868 1.00 93.25 177 VAL A O 1
ATOM 1467 N N . ASP A 1 178 ? -26.319 -1.309 32.700 1.00 93.88 178 ASP A N 1
ATOM 1468 C CA . ASP A 1 178 ? -27.063 -0.086 32.409 1.00 93.88 178 ASP A CA 1
ATOM 1469 C C . ASP A 1 178 ? -26.599 0.519 31.077 1.00 93.88 178 ASP A C 1
ATOM 1471 O O . ASP A 1 178 ? -25.406 0.655 30.792 1.00 93.88 178 ASP A O 1
ATOM 1475 N N . LYS A 1 179 ? -27.576 0.915 30.261 1.00 92.12 179 LYS A N 1
ATOM 1476 C CA . LYS A 1 179 ? -27.380 1.429 28.907 1.00 92.12 179 LYS A CA 1
ATOM 1477 C C . LYS A 1 179 ? -26.428 2.612 28.855 1.00 92.12 179 LYS A C 1
ATOM 1479 O O . LYS A 1 179 ? -25.622 2.722 27.939 1.00 92.12 179 LYS A O 1
ATOM 1484 N N . ARG A 1 180 ? -26.509 3.482 29.858 1.00 91.94 180 ARG A N 1
ATOM 1485 C CA . ARG A 1 180 ? -25.708 4.709 29.929 1.00 91.94 180 ARG A CA 1
ATOM 1486 C C . ARG A 1 180 ? -24.212 4.428 30.013 1.00 91.94 180 ARG A C 1
ATOM 1488 O O . ARG A 1 180 ? -23.433 5.195 29.464 1.00 91.94 180 ARG A O 1
ATOM 1495 N N . VAL A 1 181 ? -23.837 3.343 30.689 1.00 85.12 181 VAL A N 1
ATOM 1496 C CA . VAL A 1 181 ? -22.437 2.993 30.939 1.00 85.12 181 VAL A CA 1
ATOM 1497 C C . VAL A 1 181 ? -21.786 2.511 29.647 1.00 85.12 181 VAL A C 1
ATOM 1499 O O . VAL A 1 181 ? -20.781 3.071 29.222 1.00 85.12 181 VAL A O 1
ATOM 1502 N N . TYR A 1 182 ? -22.402 1.549 28.954 1.00 85.75 182 TYR A N 1
ATOM 1503 C CA . TYR A 1 182 ? -21.802 1.032 27.725 1.00 85.75 182 TYR A CA 1
ATOM 1504 C C . TYR A 1 182 ? -21.986 1.959 26.518 1.00 85.75 182 TYR A C 1
ATOM 1506 O O . TYR A 1 182 ? -21.153 1.936 25.620 1.00 85.75 182 TYR A O 1
ATOM 1514 N N . ASP A 1 183 ? -23.039 2.785 26.454 1.00 88.00 183 ASP A N 1
ATOM 1515 C CA . ASP A 1 183 ? -23.168 3.763 25.364 1.00 88.00 183 ASP A CA 1
ATOM 1516 C C . ASP A 1 183 ? -22.081 4.848 25.446 1.00 88.00 183 ASP A C 1
ATOM 1518 O O . ASP A 1 183 ? -21.678 5.359 24.403 1.00 88.00 183 ASP A O 1
ATOM 1522 N N . ALA A 1 184 ? -21.575 5.167 26.644 1.00 88.88 184 ALA A N 1
ATOM 1523 C CA . ALA A 1 184 ? -20.448 6.084 26.807 1.00 88.88 184 ALA A CA 1
ATOM 1524 C C . ALA A 1 184 ? -19.140 5.465 26.292 1.00 88.88 184 ALA A C 1
ATOM 1526 O O . ALA A 1 184 ? -18.448 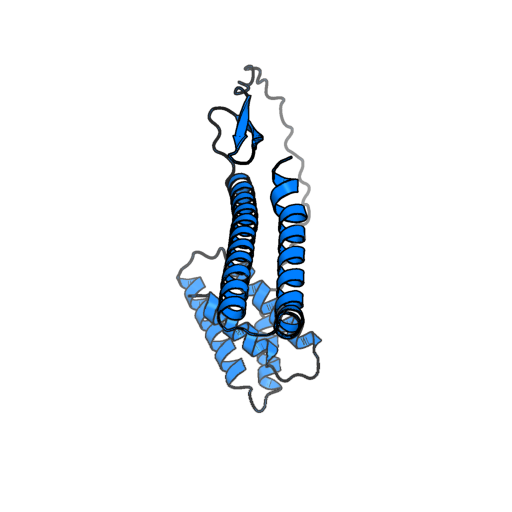6.079 25.487 1.00 88.88 184 ALA A O 1
ATOM 1527 N N . GLU A 1 185 ? -18.830 4.231 26.697 1.00 84.69 185 GLU A N 1
ATOM 1528 C CA . GLU A 1 185 ? -17.568 3.581 26.324 1.00 84.69 185 GLU A CA 1
ATOM 1529 C C . GLU A 1 185 ? -17.581 3.077 24.875 1.00 84.69 185 GLU A C 1
ATOM 1531 O O . GLU A 1 185 ? -16.693 3.395 24.091 1.00 84.69 185 GLU A O 1
ATOM 1536 N N . ILE A 1 186 ? -18.611 2.330 24.474 1.00 90.62 186 ILE A N 1
ATOM 1537 C CA . ILE A 1 186 ? -18.697 1.693 23.149 1.00 90.62 186 ILE A CA 1
ATOM 1538 C C . ILE A 1 186 ? -19.170 2.685 22.080 1.00 90.62 186 ILE A C 1
ATOM 1540 O O . ILE A 1 186 ? -18.853 2.531 20.897 1.00 90.62 186 ILE A O 1
ATOM 1544 N N . GLY A 1 187 ? -19.934 3.713 22.462 1.00 89.94 187 GLY A N 1
ATOM 1545 C CA . GLY A 1 187 ? -20.471 4.698 21.521 1.00 89.94 187 GLY A CA 1
ATOM 1546 C C . GLY A 1 187 ? -19.388 5.480 20.781 1.00 89.94 187 GLY A C 1
ATOM 1547 O O . GLY A 1 187 ? -19.524 5.703 19.576 1.00 89.94 187 GLY A O 1
ATOM 1548 N N . GLU A 1 188 ? -18.295 5.838 21.458 1.00 90.81 188 GLU A N 1
ATOM 1549 C CA . GLU A 1 188 ? -17.163 6.537 20.836 1.00 90.81 188 GLU A CA 1
ATOM 1550 C C . GLU A 1 188 ? -16.458 5.661 19.793 1.00 90.81 188 GLU A C 1
ATOM 1552 O O . GLU A 1 188 ? -16.210 6.105 18.666 1.00 90.81 188 GLU A O 1
ATOM 1557 N N . TYR A 1 189 ? -16.212 4.389 20.122 1.00 92.19 189 TYR A N 1
ATOM 1558 C CA . TYR A 1 189 ? -15.638 3.425 19.181 1.00 92.19 189 TYR A CA 1
ATOM 1559 C C . TYR A 1 189 ? -16.552 3.203 17.976 1.00 92.19 189 TYR A C 1
ATOM 1561 O O . TYR A 1 189 ? -16.095 3.250 16.832 1.00 92.19 189 TYR A O 1
ATOM 1569 N N . GLU A 1 190 ? -17.854 3.029 18.202 1.00 94.88 190 GLU A N 1
ATOM 1570 C CA . GLU A 1 190 ? -18.822 2.856 17.122 1.00 94.88 190 GLU A CA 1
ATOM 1571 C C . GLU A 1 190 ? -18.859 4.078 16.191 1.00 94.88 190 GLU A C 1
ATOM 1573 O O . GLU A 1 190 ? -18.870 3.930 14.965 1.00 94.88 190 GLU A O 1
ATOM 1578 N N . ALA A 1 191 ? -18.850 5.293 16.749 1.00 95.38 191 ALA A N 1
ATOM 1579 C CA . ALA A 1 191 ? -18.813 6.526 15.968 1.00 95.38 191 ALA A CA 1
ATOM 1580 C C . ALA A 1 191 ? -17.534 6.618 15.120 1.00 95.38 191 ALA A C 1
ATOM 1582 O O . ALA A 1 191 ? -17.614 6.886 13.917 1.00 95.38 191 ALA A O 1
ATOM 1583 N N . SER A 1 192 ? -16.381 6.308 15.718 1.00 96.31 192 SER A N 1
ATOM 1584 C CA . SER A 1 192 ? -15.083 6.283 15.038 1.00 96.31 192 SER A CA 1
ATOM 1585 C C . SER A 1 192 ? -15.070 5.308 13.855 1.00 96.31 192 SER A C 1
ATOM 1587 O O . SER A 1 192 ? -14.698 5.678 12.737 1.00 96.31 192 SER A O 1
ATOM 1589 N N . ILE A 1 193 ? -15.571 4.081 14.047 1.00 96.12 193 ILE A N 1
ATOM 1590 C CA . ILE A 1 193 ? -15.630 3.072 12.980 1.00 96.12 193 ILE A CA 1
ATOM 1591 C C . ILE A 1 193 ? -16.614 3.489 11.884 1.00 96.12 193 ILE A C 1
ATOM 1593 O O . ILE A 1 193 ? -16.293 3.382 10.699 1.00 96.12 193 ILE A O 1
ATOM 1597 N N . ARG A 1 194 ? -17.787 4.031 12.236 1.00 96.56 194 ARG A N 1
ATOM 1598 C CA . ARG A 1 194 ? -18.748 4.546 11.245 1.00 96.56 194 ARG A CA 1
ATOM 1599 C C . ARG A 1 194 ? -18.145 5.657 10.390 1.00 96.56 194 ARG A C 1
ATOM 1601 O O . ARG A 1 194 ? -18.377 5.687 9.178 1.00 96.56 194 ARG A O 1
ATOM 1608 N N . ASP A 1 195 ? -17.379 6.563 10.982 1.00 97.12 195 ASP A N 1
ATOM 1609 C CA . ASP A 1 195 ? -16.732 7.641 10.238 1.00 97.12 195 ASP A CA 1
ATOM 1610 C C . ASP A 1 195 ? -15.565 7.134 9.381 1.00 97.12 195 ASP A C 1
ATOM 1612 O O . ASP A 1 195 ? -15.415 7.567 8.230 1.00 97.12 195 ASP A O 1
ATOM 1616 N N . ALA A 1 196 ? -14.822 6.128 9.851 1.00 96.06 196 ALA A N 1
ATOM 1617 C CA . ALA A 1 196 ? -13.838 5.418 9.040 1.00 96.06 196 ALA A CA 1
ATOM 1618 C C . ALA A 1 196 ? -14.492 4.733 7.824 1.00 96.06 196 ALA A C 1
ATOM 1620 O O . ALA A 1 196 ? -14.026 4.913 6.696 1.00 96.06 196 ALA A O 1
ATOM 1621 N N . ILE A 1 197 ? -15.620 4.039 8.018 1.00 95.88 197 ILE A N 1
ATOM 1622 C CA . ILE A 1 197 ? -16.402 3.407 6.943 1.00 95.88 197 ILE A CA 1
ATOM 1623 C C . ILE A 1 197 ? -16.840 4.448 5.912 1.00 95.88 197 ILE A C 1
ATOM 1625 O O . ILE A 1 197 ? -16.618 4.262 4.713 1.00 95.88 197 ILE A O 1
ATOM 1629 N N . LYS A 1 198 ? -17.423 5.572 6.353 1.00 95.25 198 LYS A N 1
ATOM 1630 C CA . LYS A 1 198 ? -17.837 6.661 5.451 1.00 95.25 198 LYS A CA 1
ATOM 1631 C C . LYS A 1 198 ? -16.658 7.200 4.645 1.00 95.25 198 LYS A C 1
ATOM 1633 O O . LYS A 1 198 ? -16.816 7.485 3.458 1.00 95.25 198 LYS A O 1
ATOM 1638 N N . THR A 1 199 ? -15.497 7.346 5.278 1.00 94.69 199 THR A N 1
ATOM 1639 C CA . THR A 1 199 ? -14.283 7.869 4.643 1.00 94.69 199 THR A CA 1
ATOM 1640 C C . THR A 1 199 ? -13.765 6.912 3.571 1.00 94.69 199 THR A C 1
ATOM 1642 O O . THR A 1 199 ? -13.557 7.327 2.430 1.00 94.69 199 THR A O 1
ATOM 1645 N N . VAL A 1 200 ? -13.641 5.619 3.894 1.00 92.38 200 VAL A N 1
ATOM 1646 C CA . VAL A 1 200 ? -13.211 4.579 2.943 1.00 92.38 200 VAL A CA 1
ATOM 1647 C C . VAL A 1 200 ? -14.211 4.440 1.794 1.00 92.38 200 VAL A C 1
ATOM 1649 O O . VAL A 1 200 ? -13.815 4.377 0.629 1.00 92.38 200 VAL A O 1
ATOM 1652 N N . TYR A 1 201 ? -15.511 4.466 2.087 1.00 89.75 201 TYR A N 1
ATOM 1653 C CA . TYR A 1 201 ? -16.548 4.360 1.067 1.00 89.75 201 TYR A CA 1
ATOM 1654 C C . TYR A 1 201 ? -16.523 5.546 0.094 1.00 89.75 201 TYR A C 1
ATOM 1656 O O . TYR A 1 201 ? -16.580 5.349 -1.121 1.00 89.75 201 TYR A O 1
ATOM 1664 N N . LYS A 1 202 ? -16.398 6.779 0.608 1.00 89.12 202 LYS A N 1
ATOM 1665 C CA . LYS A 1 202 ? -16.334 7.988 -0.225 1.00 89.12 202 LYS A CA 1
ATOM 1666 C C . LYS A 1 202 ? -15.066 8.036 -1.079 1.00 89.12 202 LYS A C 1
ATOM 1668 O O . LYS A 1 202 ? -15.193 8.279 -2.272 1.00 89.12 202 LYS A O 1
ATOM 1673 N N . GLY A 1 203 ? -13.891 7.800 -0.491 1.00 81.31 203 GLY A N 1
ATOM 1674 C CA . GLY A 1 203 ? -12.606 7.971 -1.183 1.00 81.31 203 GLY A CA 1
ATOM 1675 C C . GLY A 1 203 ? -12.132 6.756 -1.987 1.00 81.31 203 GLY A C 1
ATOM 1676 O O . GLY A 1 203 ? -11.329 6.899 -2.900 1.00 81.31 203 GLY A O 1
ATOM 1677 N N . GLY A 1 204 ? -12.594 5.551 -1.652 1.00 76.50 204 GLY A N 1
ATOM 1678 C CA . GLY A 1 204 ? -12.169 4.317 -2.312 1.00 76.50 204 GLY A CA 1
ATOM 1679 C C . GLY A 1 204 ? -13.241 3.745 -3.227 1.00 76.50 204 GLY A C 1
ATOM 1680 O O . GLY A 1 204 ? -13.002 3.511 -4.404 1.00 76.50 204 GLY A O 1
ATOM 1681 N N . ILE A 1 205 ? -14.438 3.497 -2.706 1.00 75.88 205 ILE A N 1
ATOM 1682 C CA . ILE A 1 205 ? -15.419 2.656 -3.408 1.00 75.88 205 ILE A CA 1
ATOM 1683 C C . ILE A 1 205 ? -16.269 3.485 -4.375 1.00 75.88 205 ILE A C 1
ATOM 1685 O O . ILE A 1 205 ? -16.415 3.128 -5.543 1.00 75.88 205 ILE A O 1
ATOM 1689 N N . LYS A 1 206 ? -16.785 4.633 -3.922 1.00 76.31 206 LYS A N 1
ATOM 1690 C CA . LYS A 1 206 ? -17.679 5.482 -4.719 1.00 76.31 206 LYS A CA 1
ATOM 1691 C C . LYS A 1 206 ? -16.982 6.130 -5.916 1.00 76.31 206 LYS A C 1
ATOM 1693 O O . LYS A 1 206 ? -17.591 6.242 -6.976 1.00 76.31 206 LYS A O 1
ATOM 1698 N N . GLU A 1 207 ? -15.729 6.551 -5.760 1.00 68.81 207 GLU A N 1
ATOM 1699 C CA . GLU A 1 207 ? -14.941 7.129 -6.859 1.00 68.81 207 GLU A CA 1
ATOM 1700 C C . GLU A 1 207 ? -14.583 6.097 -7.930 1.00 68.81 207 GLU A C 1
ATOM 1702 O O . GLU A 1 207 ? -14.508 6.443 -9.102 1.00 68.81 207 GLU A O 1
ATOM 1707 N N . ASN A 1 208 ? -14.408 4.832 -7.546 1.00 61.50 208 ASN A N 1
ATOM 1708 C CA . ASN A 1 208 ? -14.098 3.748 -8.477 1.00 61.50 208 ASN A CA 1
ATOM 1709 C C . ASN A 1 208 ? -15.330 3.174 -9.193 1.00 61.50 208 ASN A C 1
ATOM 1711 O O . ASN A 1 208 ? -15.169 2.475 -10.188 1.00 61.50 208 ASN A O 1
ATOM 1715 N N . ALA A 1 209 ? -16.537 3.437 -8.685 1.00 60.62 209 ALA A N 1
ATOM 1716 C CA . ALA A 1 209 ? -17.795 3.013 -9.298 1.00 60.62 209 ALA A CA 1
ATOM 1717 C C . ALA A 1 209 ? -18.301 3.976 -10.394 1.00 60.62 209 ALA A C 1
ATOM 1719 O O . ALA A 1 209 ? -19.312 3.685 -11.034 1.00 60.62 209 ALA A O 1
ATOM 1720 N N . ARG A 1 210 ? -17.638 5.126 -10.582 1.00 57.25 210 ARG A N 1
ATOM 1721 C CA . ARG A 1 210 ? -17.915 6.113 -11.637 1.00 57.25 210 ARG A CA 1
ATOM 1722 C C . ARG A 1 210 ? -16.949 5.950 -12.805 1.00 57.25 210 ARG A C 1
ATOM 1724 O O . ARG A 1 210 ? -17.418 6.110 -13.951 1.00 57.25 210 ARG A O 1
#

Foldseek 3Di:
DVVVLLVLQLVLLVPPDDPDPVSSVVSNVLSVVVCVVCVPPDDPVVVVVVVVVSVVLSVLSVVPPDDDPPSVVVSVCVSVVPDDPPPPPVPPPDDPDPDDDPDPDPDPPPQFDWDWDADPLRDTDIDGPPDDDDVVVVVVVVVLVVQLVVLVVVLVVLVVVLVVLVVVLVVCVVVVPDPVVCCVVSVVVNVVSVVVNVVSCVPRPVVSND